Protein AF-A0A6V8QSX0-F1 (afdb_monomer)

Structure (mmCIF, N/CA/C/O backbone):
data_AF-A0A6V8QSX0-F1
#
_entry.id   AF-A0A6V8QSX0-F1
#
loop_
_atom_site.group_PDB
_atom_site.id
_atom_site.type_symbol
_atom_site.label_atom_id
_atom_site.label_alt_id
_atom_site.label_comp_id
_atom_site.label_asym_id
_atom_site.label_entity_id
_atom_site.label_seq_id
_atom_site.pdbx_PDB_ins_code
_atom_site.Cartn_x
_atom_site.Cartn_y
_atom_site.Cartn_z
_atom_site.occupancy
_atom_site.B_iso_or_equiv
_atom_site.auth_seq_id
_atom_site.auth_comp_id
_atom_site.auth_asym_id
_atom_site.auth_atom_id
_atom_site.pdbx_PDB_model_num
ATOM 1 N N . MET A 1 1 ? 13.540 -20.065 -21.067 1.00 64.94 1 MET A N 1
ATOM 2 C CA . MET A 1 1 ? 13.404 -18.959 -20.095 1.00 64.94 1 MET A CA 1
ATOM 3 C C . MET A 1 1 ? 14.746 -18.267 -19.979 1.00 64.94 1 MET A C 1
ATOM 5 O O . MET A 1 1 ? 15.753 -18.961 -19.927 1.00 64.94 1 MET A O 1
ATOM 9 N N . VAL A 1 2 ? 14.758 -16.937 -20.005 1.00 85.38 2 VAL A N 1
ATOM 10 C CA . VAL A 1 2 ? 15.967 -16.125 -19.820 1.00 85.38 2 VAL A CA 1
ATOM 11 C C . VAL A 1 2 ? 15.910 -15.539 -18.415 1.00 85.38 2 VAL A C 1
ATOM 13 O O . VAL A 1 2 ? 14.875 -15.005 -18.026 1.00 85.38 2 VAL A O 1
ATOM 16 N N . THR A 1 3 ? 16.999 -15.654 -17.659 1.00 92.56 3 THR A N 1
ATOM 17 C CA . THR A 1 3 ? 17.147 -14.993 -16.358 1.00 92.56 3 THR A CA 1
ATOM 18 C C . THR A 1 3 ? 17.871 -13.673 -16.566 1.00 92.56 3 THR A C 1
ATOM 20 O O . THR A 1 3 ? 18.913 -13.642 -17.218 1.00 92.56 3 THR A O 1
ATOM 23 N N . VAL A 1 4 ? 17.334 -12.595 -16.001 1.00 95.50 4 VAL A N 1
ATOM 24 C CA . VAL A 1 4 ? 17.924 -11.255 -16.068 1.00 95.50 4 VAL A CA 1
ATOM 25 C C . VAL A 1 4 ? 18.102 -10.730 -14.653 1.00 95.50 4 VAL A C 1
ATOM 27 O O . VAL A 1 4 ? 17.209 -10.865 -13.818 1.00 95.50 4 VAL A O 1
ATOM 30 N N . THR A 1 5 ? 19.257 -10.126 -14.395 1.00 96.94 5 THR A N 1
ATOM 31 C CA . THR A 1 5 ? 19.541 -9.424 -13.143 1.00 96.94 5 THR A CA 1
ATOM 32 C C . THR A 1 5 ? 19.504 -7.933 -13.417 1.00 96.94 5 THR A C 1
ATOM 34 O O . THR A 1 5 ? 20.251 -7.458 -14.267 1.00 96.94 5 THR A O 1
ATOM 37 N N . VAL A 1 6 ? 18.671 -7.212 -12.673 1.00 97.25 6 VAL A N 1
ATOM 38 C CA . VAL A 1 6 ? 18.539 -5.753 -12.749 1.00 97.25 6 VAL A CA 1
ATOM 39 C C . VAL A 1 6 ? 18.832 -5.124 -11.386 1.00 97.25 6 VAL A C 1
ATOM 41 O O . VAL A 1 6 ? 18.614 -5.756 -10.346 1.00 97.25 6 VAL A O 1
ATOM 44 N N . LYS A 1 7 ? 19.369 -3.906 -11.367 1.00 96.69 7 LYS A N 1
ATOM 45 C CA . LYS A 1 7 ? 19.870 -3.235 -10.158 1.00 96.69 7 LYS A CA 1
ATOM 46 C C . LYS A 1 7 ? 19.730 -1.715 -10.249 1.00 96.69 7 LYS A C 1
ATOM 48 O O . LYS A 1 7 ? 19.621 -1.140 -11.321 1.00 96.69 7 LYS A O 1
ATOM 53 N N . GLU A 1 8 ? 19.846 -1.061 -9.097 1.00 95.12 8 GLU A N 1
ATOM 54 C CA . GLU A 1 8 ? 19.757 0.402 -8.958 1.00 95.12 8 GLU A CA 1
ATOM 55 C C . GLU A 1 8 ? 20.801 1.176 -9.780 1.00 95.12 8 GLU A C 1
ATOM 57 O O . GLU A 1 8 ? 20.568 2.325 -10.131 1.00 95.12 8 GLU A O 1
ATOM 62 N N . THR A 1 9 ? 21.950 0.566 -10.092 1.00 96.56 9 THR A N 1
ATOM 63 C CA . THR A 1 9 ? 23.019 1.215 -10.869 1.00 96.56 9 THR A CA 1
ATOM 64 C C . THR A 1 9 ? 22.911 1.011 -12.377 1.00 96.56 9 THR A C 1
ATOM 66 O O . THR A 1 9 ? 23.789 1.480 -13.102 1.00 96.56 9 THR A O 1
ATOM 69 N N . ASP A 1 10 ? 21.883 0.309 -12.857 1.00 98.00 10 ASP A N 1
ATOM 70 C CA . ASP A 1 10 ? 21.606 0.241 -14.289 1.00 98.00 10 ASP A CA 1
ATOM 71 C C . ASP A 1 10 ? 21.112 1.607 -14.783 1.00 98.00 10 ASP A C 1
ATOM 73 O O . ASP A 1 10 ? 20.380 2.310 -14.085 1.00 98.00 10 ASP A O 1
ATOM 77 N N . ASP A 1 11 ? 21.507 1.997 -15.997 1.00 97.94 11 ASP A N 1
ATOM 78 C CA . ASP A 1 11 ? 21.038 3.247 -16.599 1.00 97.94 11 ASP A CA 1
ATOM 79 C C . ASP A 1 11 ? 19.505 3.231 -16.696 1.00 97.94 11 ASP A C 1
ATOM 81 O O . ASP A 1 11 ? 18.933 2.338 -17.323 1.00 97.94 11 ASP A O 1
ATOM 85 N N . ARG A 1 12 ? 18.835 4.232 -16.113 1.00 95.81 12 ARG A N 1
ATOM 86 C CA . ARG A 1 12 ? 17.369 4.361 -16.077 1.00 95.81 12 ARG A CA 1
ATOM 87 C C . ARG A 1 12 ? 16.720 4.302 -17.465 1.00 95.81 12 ARG A C 1
ATOM 89 O O . ARG A 1 12 ? 15.545 3.941 -17.560 1.00 95.81 12 ARG A O 1
ATOM 96 N N . ASN A 1 13 ? 17.461 4.636 -18.524 1.00 96.44 13 ASN A N 1
ATOM 97 C CA . ASN A 1 13 ? 16.984 4.590 -19.908 1.00 96.44 13 ASN A CA 1
ATOM 98 C C . ASN A 1 13 ? 17.250 3.256 -20.628 1.00 96.44 13 ASN A C 1
ATOM 100 O O . ASN A 1 13 ? 16.643 3.005 -21.675 1.00 96.44 13 ASN A O 1
ATOM 104 N N . SER A 1 14 ? 18.102 2.391 -20.073 1.00 98.19 14 SER A N 1
ATOM 105 C CA . SER A 1 14 ? 18.335 1.032 -20.577 1.00 98.19 14 SER A CA 1
ATOM 106 C C . SER A 1 14 ? 17.114 0.129 -20.368 1.00 98.19 14 SER A C 1
ATOM 108 O O . SER A 1 14 ? 16.214 0.439 -19.582 1.00 98.19 14 SER A O 1
ATOM 110 N N . LYS A 1 15 ? 17.064 -1.018 -21.060 1.00 97.31 15 LYS A N 1
ATOM 111 C CA . LYS A 1 15 ? 15.971 -1.987 -20.873 1.00 97.31 15 LYS A CA 1
ATOM 112 C C . LYS A 1 15 ? 15.942 -2.512 -19.437 1.00 97.31 15 LYS A C 1
ATOM 114 O O . LYS A 1 15 ? 14.866 -2.650 -18.856 1.00 97.31 15 LYS A O 1
ATOM 119 N N . GLU A 1 16 ? 17.117 -2.782 -18.883 1.00 97.94 16 GLU A N 1
ATOM 120 C CA . GLU A 1 16 ? 17.350 -3.309 -17.543 1.00 97.94 16 GLU A CA 1
ATOM 121 C C . GLU A 1 16 ? 16.964 -2.285 -16.472 1.00 97.94 16 GLU A C 1
ATOM 123 O O . GLU A 1 16 ? 16.209 -2.614 -15.559 1.00 97.94 16 GLU A O 1
ATOM 128 N N . GLY A 1 17 ? 17.381 -1.023 -16.623 1.00 98.06 17 GLY A N 1
ATOM 129 C CA . GLY A 1 17 ? 17.027 0.046 -15.685 1.00 98.06 17 GLY A CA 1
ATOM 130 C C . GLY A 1 17 ? 15.531 0.368 -15.677 1.00 98.06 17 GLY A C 1
ATOM 131 O O . GLY A 1 17 ? 14.951 0.576 -14.610 1.00 98.06 17 GLY A O 1
ATOM 132 N N . LYS A 1 18 ? 14.864 0.322 -16.838 1.00 98.19 18 LYS A N 1
ATOM 133 C CA . LYS A 1 18 ? 13.399 0.454 -16.917 1.00 98.19 18 LYS A CA 1
ATOM 134 C C . LYS A 1 18 ? 12.673 -0.714 -16.246 1.00 98.19 18 LYS A C 1
ATOM 136 O O . LYS A 1 18 ? 11.676 -0.498 -15.561 1.00 98.19 18 LYS A O 1
ATOM 141 N N . LEU A 1 19 ? 13.184 -1.941 -16.389 1.00 97.62 19 LEU A N 1
ATOM 142 C CA . LEU A 1 19 ? 12.643 -3.102 -15.678 1.00 97.62 19 LEU A CA 1
ATOM 143 C C . LEU A 1 19 ? 12.867 -2.995 -14.165 1.00 97.62 19 LEU A C 1
ATOM 145 O O . LEU A 1 19 ? 11.941 -3.265 -13.405 1.00 97.62 19 LEU A O 1
ATOM 149 N N . PHE A 1 20 ? 14.051 -2.563 -13.715 1.00 97.31 20 PHE A N 1
ATOM 150 C CA . PHE A 1 20 ? 14.316 -2.326 -12.293 1.00 97.31 20 PHE A CA 1
ATOM 151 C C . PHE A 1 20 ? 13.315 -1.329 -11.705 1.00 97.31 20 PHE A C 1
ATOM 153 O O . PHE A 1 20 ? 12.664 -1.635 -10.708 1.00 97.31 20 PHE A O 1
ATOM 160 N N . TRP A 1 21 ? 13.129 -0.183 -12.367 1.00 97.69 21 TRP A N 1
ATOM 161 C CA . TRP A 1 21 ? 12.149 0.830 -11.971 1.00 97.69 21 TRP A CA 1
ATOM 162 C C . TRP A 1 21 ? 10.721 0.264 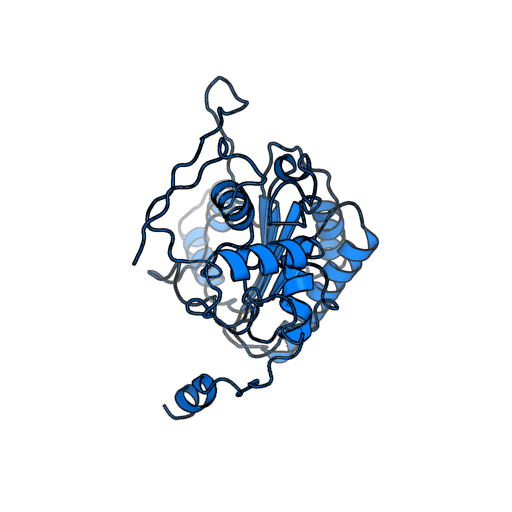-11.897 1.00 97.69 21 TRP A C 1
ATOM 164 O O . TRP A 1 21 ? 10.026 0.486 -10.902 1.00 97.69 21 TRP A O 1
ATOM 174 N N . ALA A 1 22 ? 10.305 -0.523 -12.898 1.00 97.50 22 ALA A N 1
ATOM 175 C CA . ALA A 1 22 ? 8.980 -1.144 -12.946 1.00 97.50 22 ALA A CA 1
ATOM 176 C C . ALA A 1 22 ? 8.744 -2.106 -11.768 1.00 97.50 22 ALA A C 1
ATOM 178 O O . ALA A 1 22 ? 7.681 -2.105 -11.143 1.00 97.50 22 ALA A O 1
ATOM 179 N N . LEU A 1 23 ? 9.762 -2.889 -11.400 1.00 95.38 23 LEU A N 1
ATOM 180 C CA . LEU A 1 23 ? 9.693 -3.818 -10.270 1.00 95.38 23 LEU A CA 1
ATOM 181 C C . LEU A 1 23 ? 9.577 -3.106 -8.909 1.00 95.38 23 LEU A C 1
ATOM 183 O O . LEU A 1 23 ? 9.105 -3.713 -7.948 1.00 95.38 23 LEU A O 1
ATOM 187 N N . GLN A 1 24 ? 9.918 -1.817 -8.811 1.00 93.50 24 GLN A N 1
ATOM 188 C CA . GLN A 1 24 ? 9.805 -1.011 -7.586 1.00 93.50 24 GLN A CA 1
ATOM 189 C C . GLN A 1 24 ? 8.401 -0.409 -7.371 1.00 93.50 24 GLN A C 1
ATOM 191 O O . GLN A 1 24 ? 8.249 0.729 -6.911 1.00 93.50 24 GLN A O 1
ATOM 196 N N . GLY A 1 25 ? 7.359 -1.179 -7.688 1.00 91.44 25 GLY A N 1
ATOM 197 C CA . GLY A 1 25 ? 5.971 -0.795 -7.413 1.00 91.44 25 GLY A CA 1
ATOM 198 C C . GLY A 1 25 ? 4.911 -1.405 -8.321 1.00 91.44 25 GLY A C 1
ATOM 199 O O . GLY A 1 25 ? 3.741 -1.373 -7.964 1.00 91.44 25 GLY A O 1
ATOM 200 N N . ALA A 1 26 ? 5.311 -2.000 -9.443 1.00 94.00 26 ALA A N 1
ATOM 201 C CA . ALA A 1 26 ? 4.428 -2.715 -10.361 1.00 94.00 26 ALA A CA 1
ATOM 202 C C . ALA A 1 26 ? 4.908 -4.156 -10.597 1.00 94.00 26 ALA A C 1
ATOM 204 O O . ALA A 1 26 ? 4.780 -4.700 -11.690 1.00 94.00 26 ALA A O 1
ATOM 205 N N . GLY A 1 27 ? 5.493 -4.778 -9.567 1.00 84.69 27 GLY A N 1
ATOM 206 C CA . GLY A 1 27 ? 5.823 -6.205 -9.561 1.00 84.69 27 GLY A CA 1
ATOM 207 C C . GLY A 1 27 ? 4.568 -7.090 -9.605 1.00 84.69 27 GLY A C 1
ATOM 208 O O . GLY A 1 27 ? 3.610 -6.795 -10.307 1.00 84.69 27 GLY A O 1
ATOM 209 N N . GLY A 1 28 ? 4.557 -8.203 -8.870 1.00 83.69 28 GLY A N 1
ATOM 210 C CA . GLY A 1 28 ? 3.328 -9.001 -8.726 1.00 83.69 28 GLY A CA 1
ATOM 211 C C . GLY A 1 28 ? 2.906 -9.743 -9.998 1.00 83.69 28 GLY A C 1
ATOM 212 O O . GLY A 1 28 ? 1.726 -9.835 -10.303 1.00 83.69 28 GLY A O 1
ATOM 213 N N . GLY A 1 29 ? 3.873 -10.257 -10.763 1.00 89.81 29 GLY A N 1
ATOM 214 C CA . GLY A 1 29 ? 3.582 -11.068 -11.946 1.00 89.81 29 GLY A CA 1
ATOM 215 C C . GLY A 1 29 ? 3.271 -10.269 -13.211 1.00 89.81 29 GLY A C 1
ATOM 216 O O . GLY A 1 29 ? 2.795 -10.855 -14.168 1.00 89.81 29 GLY A O 1
ATOM 217 N N . ASN A 1 30 ? 3.566 -8.966 -13.263 1.00 94.50 30 ASN A N 1
ATOM 218 C CA . ASN A 1 30 ? 3.396 -8.169 -14.487 1.00 94.50 30 ASN A CA 1
ATOM 219 C C . ASN A 1 30 ? 4.477 -8.403 -15.552 1.00 94.50 30 ASN A C 1
ATOM 221 O O . ASN A 1 30 ? 4.201 -8.251 -16.736 1.00 94.50 30 ASN A O 1
ATOM 225 N N . PHE A 1 31 ? 5.706 -8.756 -15.168 1.00 95.12 31 PHE A N 1
ATOM 226 C CA . PHE A 1 31 ? 6.849 -8.794 -16.102 1.00 95.12 31 PHE A CA 1
ATOM 227 C C . PHE A 1 31 ? 7.632 -10.109 -16.078 1.00 95.12 31 PHE A C 1
ATOM 229 O O . PHE A 1 31 ? 8.526 -10.315 -16.893 1.00 95.12 31 PHE A O 1
ATOM 236 N N . GLY A 1 32 ? 7.337 -10.988 -15.122 1.00 93.94 32 GLY A N 1
ATOM 237 C CA . GLY A 1 32 ? 8.125 -12.188 -14.885 1.00 93.94 32 GLY A CA 1
ATOM 238 C C . GLY A 1 32 ? 7.941 -12.761 -13.488 1.00 93.94 32 GLY A C 1
ATOM 239 O O . GLY A 1 32 ? 7.119 -12.289 -12.700 1.00 93.94 32 GLY A O 1
ATOM 240 N N . VAL A 1 33 ? 8.767 -13.760 -13.177 1.00 93.69 33 VAL A N 1
ATOM 241 C CA . VAL A 1 33 ? 8.889 -14.349 -11.840 1.00 93.69 33 VAL A CA 1
ATOM 242 C C . VAL A 1 33 ? 10.198 -13.877 -11.216 1.00 93.69 33 VAL A C 1
ATOM 244 O O . VAL A 1 33 ? 11.274 -14.112 -11.764 1.00 93.69 33 VAL A O 1
ATOM 247 N N . VAL A 1 34 ? 10.116 -13.224 -10.056 1.00 92.94 34 VAL A N 1
ATOM 248 C CA . VAL A 1 34 ? 11.302 -12.851 -9.276 1.00 92.94 34 VAL A CA 1
ATOM 249 C C . VAL A 1 34 ? 11.795 -14.087 -8.528 1.00 92.94 34 VAL A C 1
ATOM 251 O O . VAL A 1 34 ? 11.134 -14.567 -7.613 1.00 92.94 34 VAL A O 1
ATOM 254 N N . VAL A 1 35 ? 12.962 -14.601 -8.917 1.00 94.00 35 VAL A N 1
ATOM 255 C CA . VAL A 1 35 ? 13.572 -15.797 -8.302 1.00 94.00 35 VAL A CA 1
ATOM 256 C C . VAL A 1 35 ? 14.612 -15.463 -7.229 1.00 94.00 35 VAL A C 1
ATOM 258 O O . VAL A 1 35 ? 14.961 -16.316 -6.418 1.00 94.00 35 VAL A O 1
ATOM 261 N N . GLN A 1 36 ? 15.114 -14.225 -7.209 1.00 94.75 36 GLN A N 1
ATOM 262 C CA . GLN A 1 36 ? 16.095 -13.747 -6.237 1.00 94.75 36 GLN A CA 1
ATOM 263 C C . GLN A 1 36 ? 15.954 -12.234 -6.039 1.00 94.75 36 GLN A C 1
ATOM 265 O O . GLN A 1 36 ? 15.746 -11.495 -6.997 1.00 94.75 36 GLN A O 1
ATOM 270 N N . MET A 1 37 ? 16.116 -11.765 -4.799 1.00 93.75 37 MET A N 1
ATOM 271 C CA . MET A 1 37 ? 16.095 -10.344 -4.449 1.00 93.75 37 MET A CA 1
ATOM 272 C C . MET A 1 37 ? 17.233 -10.022 -3.477 1.00 93.75 37 MET A C 1
ATOM 274 O O . MET A 1 37 ? 17.507 -10.788 -2.553 1.00 93.75 37 MET A O 1
ATOM 278 N N . LYS A 1 38 ? 17.882 -8.869 -3.666 1.00 94.38 38 LYS A N 1
ATOM 279 C CA . LYS A 1 38 ? 18.860 -8.312 -2.725 1.00 94.38 38 LYS A CA 1
ATOM 280 C C . LYS A 1 38 ? 18.381 -6.939 -2.267 1.00 94.38 38 LYS A C 1
ATOM 282 O O . LYS A 1 38 ? 18.173 -6.055 -3.089 1.00 94.38 38 LYS A O 1
ATOM 287 N N . LEU A 1 39 ? 18.225 -6.770 -0.958 1.00 92.56 39 LEU A N 1
ATOM 288 C CA . LEU A 1 39 ? 17.741 -5.536 -0.341 1.00 92.56 39 LEU A CA 1
ATOM 289 C C . LEU A 1 39 ? 18.867 -4.832 0.420 1.00 92.56 39 LEU A C 1
ATOM 291 O O . LEU A 1 39 ? 19.692 -5.479 1.067 1.00 92.56 39 LEU A O 1
ATOM 295 N N . LYS A 1 40 ? 18.877 -3.497 0.371 1.00 90.00 40 LYS A N 1
ATOM 296 C CA . LYS A 1 40 ? 19.734 -2.665 1.220 1.00 90.00 40 LYS A CA 1
ATOM 297 C C . LYS A 1 40 ? 19.002 -2.371 2.529 1.00 90.00 40 LYS A C 1
ATOM 299 O O . LYS A 1 40 ? 17.972 -1.703 2.523 1.00 90.00 40 LYS A O 1
ATOM 304 N N . VAL A 1 41 ? 19.550 -2.846 3.644 1.00 89.12 41 VAL A N 1
ATOM 305 C CA . VAL A 1 41 ? 19.032 -2.551 4.988 1.00 89.12 41 VAL A CA 1
ATOM 306 C C . VAL A 1 41 ? 19.573 -1.198 5.457 1.00 89.12 41 VAL A C 1
ATOM 308 O O . VAL A 1 41 ? 20.727 -0.859 5.188 1.00 89.12 41 VAL A O 1
ATOM 311 N N . GLN A 1 42 ? 18.737 -0.415 6.138 1.00 84.69 42 GLN A N 1
ATOM 312 C CA . GLN A 1 42 ? 19.105 0.893 6.682 1.00 84.69 42 GLN A CA 1
ATOM 313 C C . GLN A 1 42 ? 19.577 0.768 8.132 1.00 84.69 42 GLN A C 1
ATOM 315 O O . GLN A 1 42 ? 19.103 -0.087 8.880 1.00 84.69 42 GLN A O 1
ATOM 320 N N . ARG A 1 43 ? 20.494 1.646 8.548 1.00 87.75 43 ARG A N 1
ATOM 321 C CA . ARG A 1 43 ? 20.888 1.753 9.958 1.00 87.75 43 ARG A CA 1
ATOM 322 C C . ARG A 1 43 ? 19.773 2.447 10.745 1.00 87.75 43 ARG A C 1
ATOM 324 O O . ARG A 1 43 ? 19.218 3.438 10.274 1.00 87.75 43 ARG A O 1
ATOM 331 N N . LEU A 1 44 ? 19.472 1.943 11.941 1.00 85.94 44 LEU A N 1
ATOM 332 C CA . LEU A 1 44 ? 18.532 2.593 12.854 1.00 85.94 44 LEU A CA 1
ATOM 333 C C . LEU A 1 44 ? 19.036 3.989 13.246 1.00 85.94 44 LEU A C 1
ATOM 335 O O . LEU A 1 44 ? 20.238 4.198 13.413 1.00 85.94 44 LEU A O 1
ATOM 339 N N . GLN A 1 45 ? 18.106 4.933 13.415 1.00 83.69 45 GLN A N 1
ATOM 340 C CA . GLN A 1 45 ? 18.422 6.276 13.918 1.00 83.69 45 GLN A CA 1
ATOM 341 C C . GLN A 1 45 ? 18.944 6.229 15.358 1.00 83.69 45 GLN A C 1
ATOM 343 O O . GLN A 1 45 ? 19.828 6.999 15.723 1.00 83.69 45 GLN A O 1
ATOM 348 N N . ASN A 1 46 ? 18.422 5.302 16.166 1.00 85.19 46 ASN A N 1
ATOM 349 C CA . ASN A 1 46 ? 18.951 5.036 17.493 1.00 85.19 46 ASN A CA 1
ATOM 350 C C . ASN A 1 46 ? 20.294 4.291 17.371 1.00 85.19 46 ASN A C 1
ATOM 352 O O . ASN A 1 46 ? 20.345 3.152 16.901 1.00 85.19 46 ASN A O 1
ATOM 356 N N . LEU A 1 47 ? 21.374 4.940 17.813 1.00 85.94 47 LEU A N 1
ATOM 357 C CA . LEU A 1 47 ? 22.738 4.408 17.739 1.00 85.94 47 LEU A CA 1
ATOM 358 C C . LEU A 1 47 ? 22.976 3.195 18.648 1.00 85.94 47 LEU A C 1
ATOM 360 O O . LEU A 1 47 ? 23.883 2.415 18.368 1.00 85.94 47 LEU A O 1
ATOM 364 N N . GLU A 1 48 ? 22.148 3.012 19.676 1.00 89.06 48 GLU A N 1
ATOM 365 C CA . GLU A 1 48 ? 22.153 1.847 20.568 1.00 89.06 48 GLU A CA 1
ATOM 366 C C . GLU A 1 48 ? 21.407 0.648 19.960 1.00 89.06 48 GLU A C 1
ATOM 368 O O . GLU A 1 48 ? 21.426 -0.444 20.517 1.00 89.06 48 GLU A O 1
ATOM 373 N N . GLY A 1 49 ? 20.754 0.829 18.805 1.00 83.50 49 GLY A N 1
ATOM 374 C CA . GLY A 1 49 ? 20.030 -0.236 18.111 1.00 83.50 49 GLY A CA 1
ATOM 375 C C . GLY A 1 49 ? 18.657 -0.565 18.707 1.00 83.50 49 GLY A C 1
ATOM 376 O O . GLY A 1 49 ? 18.077 -1.592 18.362 1.00 83.50 49 GLY A O 1
ATOM 377 N N . THR A 1 50 ? 18.122 0.293 19.577 1.00 85.94 50 THR A N 1
ATOM 378 C CA . THR A 1 50 ? 16.843 0.059 20.264 1.00 85.94 50 THR A CA 1
ATOM 379 C C . THR A 1 50 ? 15.649 0.560 19.448 1.00 85.94 50 THR A C 1
ATOM 381 O O . THR A 1 50 ? 15.658 1.678 18.929 1.00 85.94 50 THR A O 1
ATOM 384 N N . VAL A 1 51 ? 14.586 -0.249 19.394 1.00 84.94 51 VAL A N 1
ATOM 385 C CA . VAL A 1 51 ? 13.268 0.097 18.835 1.00 84.94 51 VAL A CA 1
ATOM 386 C C . VAL A 1 51 ? 12.208 -0.126 19.912 1.00 84.94 51 VAL A C 1
ATOM 388 O O . VAL A 1 51 ? 12.274 -1.106 20.653 1.00 84.94 51 VAL A O 1
ATOM 391 N N . VAL A 1 52 ? 11.226 0.772 19.998 1.00 81.56 52 VAL A N 1
ATOM 392 C CA . VAL A 1 52 ? 10.057 0.597 20.867 1.00 81.56 52 VAL A CA 1
ATOM 393 C C . VAL A 1 52 ? 8.898 0.085 20.024 1.00 81.56 52 VAL A C 1
ATOM 395 O O . VAL A 1 52 ? 8.526 0.709 19.035 1.00 81.56 52 VAL A O 1
ATOM 398 N N . ALA A 1 53 ? 8.322 -1.041 20.433 1.00 81.25 53 ALA A N 1
ATOM 399 C CA . ALA A 1 53 ? 7.120 -1.603 19.837 1.00 81.25 53 ALA A CA 1
ATOM 400 C C . ALA A 1 53 ? 6.103 -1.912 20.938 1.00 81.25 53 ALA A C 1
ATOM 402 O O . ALA A 1 53 ? 6.462 -2.347 22.035 1.00 81.25 53 ALA A O 1
ATOM 403 N N . GLY A 1 54 ? 4.826 -1.694 20.646 1.00 71.31 54 GLY A N 1
ATOM 404 C CA . GLY A 1 54 ? 3.740 -1.951 21.579 1.00 71.31 54 GLY A CA 1
ATOM 405 C C . GLY A 1 54 ? 2.447 -2.248 20.839 1.00 71.31 54 GLY A C 1
ATOM 406 O O . GLY A 1 54 ? 2.217 -1.746 19.745 1.00 71.31 54 GLY A O 1
ATOM 407 N N . ARG A 1 55 ? 1.596 -3.068 21.456 1.00 73.12 55 ARG A N 1
ATOM 408 C CA . ARG A 1 55 ? 0.222 -3.298 21.010 1.00 73.12 55 ARG A CA 1
ATOM 409 C C . ARG A 1 55 ? -0.718 -2.675 22.028 1.00 73.12 55 ARG A C 1
ATOM 411 O O . ARG A 1 55 ? -0.622 -2.980 23.218 1.00 73.12 55 ARG A O 1
ATOM 418 N N . TYR A 1 56 ? -1.623 -1.830 21.554 1.00 72.38 56 TYR A N 1
ATOM 419 C CA . TYR A 1 56 ? -2.663 -1.220 22.370 1.00 72.38 56 TYR A CA 1
ATOM 420 C C . TYR A 1 56 ? -4.036 -1.588 21.820 1.00 72.38 56 TYR A C 1
ATOM 422 O O . TYR A 1 56 ? -4.212 -1.711 20.610 1.00 72.38 56 TYR A O 1
ATOM 430 N N . GLN A 1 57 ? -5.000 -1.778 22.717 1.00 71.75 57 GLN A N 1
ATOM 431 C CA . GLN A 1 57 ? -6.386 -2.001 22.346 1.00 71.75 57 GLN A CA 1
ATOM 432 C C . GLN A 1 57 ? -7.279 -1.070 23.143 1.00 71.75 57 GLN A C 1
ATOM 434 O O . GLN A 1 57 ? -7.220 -1.028 24.375 1.00 71.75 57 GLN A O 1
ATOM 439 N N . TRP A 1 58 ? -8.112 -0.349 22.408 1.00 75.94 58 TRP A N 1
ATOM 440 C CA . TRP A 1 58 ? -9.114 0.543 22.950 1.00 75.94 58 TRP A CA 1
ATOM 441 C C . TRP A 1 58 ? -10.489 -0.125 22.879 1.00 75.94 58 TRP A C 1
ATOM 443 O O . TRP A 1 58 ? -10.838 -0.733 21.867 1.00 75.94 58 TRP A O 1
ATOM 453 N N . PHE A 1 59 ? -11.246 -0.046 23.972 1.00 77.38 59 PHE A N 1
ATOM 454 C CA . PHE A 1 59 ? -12.619 -0.536 24.069 1.00 77.38 59 PHE A CA 1
ATOM 455 C C . PHE A 1 59 ? -13.498 0.630 24.535 1.00 77.38 59 PHE A C 1
ATOM 457 O O . PHE A 1 59 ? -13.574 0.851 25.745 1.00 77.38 59 PHE A O 1
ATOM 464 N N . PRO A 1 60 ? -14.091 1.407 23.616 1.00 74.75 60 PRO A N 1
ATOM 465 C CA . PRO A 1 60 ? -14.961 2.520 23.985 1.00 74.75 60 PRO A CA 1
ATOM 466 C C . PRO A 1 60 ? -16.205 2.006 24.723 1.00 74.75 60 PRO A C 1
ATOM 468 O O . PRO A 1 60 ? -16.785 0.991 24.328 1.00 74.75 60 PRO A O 1
ATOM 471 N N . GLU A 1 61 ? -16.591 2.684 25.808 1.00 68.56 61 GLU A N 1
ATOM 472 C CA . GLU A 1 61 ? -17.672 2.239 26.704 1.00 68.56 61 GLU A CA 1
ATOM 473 C C . GLU A 1 61 ? -19.035 2.229 26.001 1.00 68.56 61 GLU A C 1
ATOM 475 O O . GLU A 1 61 ? -19.801 1.277 26.145 1.00 68.56 61 GLU A O 1
ATOM 480 N N . GLU A 1 62 ? -19.298 3.238 25.170 1.00 71.38 62 GLU A N 1
ATOM 481 C CA . GLU A 1 62 ? -20.547 3.391 24.412 1.00 71.38 62 GLU A CA 1
ATOM 482 C C . GLU A 1 62 ? -20.518 2.696 23.036 1.00 71.38 62 GLU A C 1
ATOM 484 O O . GLU A 1 62 ? -21.447 2.818 22.238 1.00 71.38 62 GLU A O 1
ATOM 489 N N . GLY A 1 63 ? -19.458 1.941 22.726 1.00 71.50 63 GLY A N 1
ATOM 490 C CA . GLY A 1 63 ? -19.262 1.378 21.392 1.00 71.50 63 GLY A CA 1
ATOM 491 C C . GLY A 1 63 ? -18.916 2.456 20.360 1.00 71.50 63 GLY A C 1
ATOM 492 O O . GLY A 1 63 ? -18.087 3.315 20.629 1.00 71.50 63 GLY A O 1
ATOM 493 N N . PHE A 1 64 ? -19.492 2.383 19.155 1.00 72.88 64 PHE A N 1
ATOM 494 C CA . PHE A 1 64 ? -19.242 3.361 18.087 1.00 72.88 64 PHE A CA 1
ATOM 495 C C . PHE A 1 64 ? -20.057 4.642 18.312 1.00 72.88 64 PHE A C 1
ATOM 497 O O . PHE A 1 64 ? -21.204 4.731 17.873 1.00 72.88 64 PHE A O 1
ATOM 504 N N . SER A 1 65 ? -19.452 5.613 18.998 1.00 80.12 65 SER A N 1
ATOM 505 C CA . SER A 1 65 ? -20.020 6.931 19.306 1.00 80.12 65 SER A CA 1
ATOM 506 C C . SER A 1 65 ? -19.296 8.063 18.560 1.00 80.12 65 SER A C 1
ATOM 508 O O . SER A 1 65 ? -18.279 7.848 17.892 1.00 80.12 65 SER A O 1
ATOM 510 N N . ASP A 1 66 ? -19.792 9.294 18.705 1.00 83.62 66 ASP A N 1
ATOM 511 C CA . ASP A 1 66 ? -19.135 10.493 18.167 1.00 83.62 66 ASP A CA 1
ATOM 512 C C . ASP A 1 66 ? -17.733 10.711 18.763 1.00 83.62 66 ASP A C 1
ATOM 514 O O . ASP A 1 66 ? -16.840 11.217 18.080 1.00 83.62 66 ASP A O 1
ATOM 518 N N . GLU A 1 67 ? -17.501 10.270 20.005 1.00 85.31 67 GLU A N 1
ATOM 519 C CA . GLU A 1 67 ? -16.176 10.282 20.640 1.00 85.31 67 GLU A CA 1
ATOM 520 C C . GLU A 1 67 ? -15.194 9.382 19.885 1.00 85.31 67 GLU A C 1
ATOM 522 O O . GLU A 1 67 ? -14.053 9.780 19.636 1.00 85.31 67 GLU A O 1
ATOM 527 N N . VAL A 1 68 ? -15.643 8.192 19.469 1.00 84.94 68 VAL A N 1
ATOM 528 C CA . VAL A 1 68 ? -14.829 7.282 18.658 1.00 84.94 68 VAL A CA 1
ATOM 529 C C . VAL A 1 68 ? -14.489 7.940 17.335 1.00 84.94 68 VAL A C 1
ATOM 531 O O . VAL A 1 68 ? -13.314 8.040 16.999 1.00 84.94 68 VAL A O 1
ATOM 534 N N . ASN A 1 69 ? -15.479 8.469 16.620 1.00 85.19 69 ASN A N 1
ATOM 535 C CA . ASN A 1 69 ? -15.239 9.128 15.337 1.00 85.19 69 ASN A CA 1
ATOM 536 C C . ASN A 1 69 ? -14.265 10.308 15.464 1.00 85.19 69 ASN A C 1
ATOM 538 O O . ASN A 1 69 ? -13.338 10.427 14.664 1.00 85.19 69 ASN A O 1
ATOM 542 N N . THR A 1 70 ? -14.429 11.143 16.492 1.00 90.00 70 THR A N 1
ATOM 543 C CA . THR A 1 70 ? -13.549 12.292 16.754 1.00 90.00 70 THR A CA 1
ATOM 544 C C . THR A 1 70 ? -12.125 11.834 17.052 1.00 90.00 70 THR A C 1
ATOM 546 O O . THR A 1 70 ? -11.190 12.266 16.383 1.00 90.00 70 THR A O 1
ATOM 549 N N . THR A 1 71 ? -11.965 10.885 17.979 1.00 90.75 71 THR A N 1
ATOM 550 C CA . THR A 1 71 ? -10.654 10.323 18.337 1.00 90.75 71 THR A CA 1
ATOM 551 C C . THR A 1 71 ? -9.949 9.744 17.117 1.00 90.75 71 THR A C 1
ATOM 553 O O . THR A 1 71 ? -8.747 9.929 16.933 1.00 90.75 71 THR A O 1
ATOM 556 N N . MET A 1 72 ? -10.692 9.053 16.256 1.00 88.19 72 MET A N 1
ATOM 557 C CA . MET A 1 72 ? -10.124 8.433 15.071 1.00 88.19 72 MET A CA 1
ATOM 558 C C . MET A 1 72 ? -9.752 9.445 13.983 1.00 88.19 72 MET A C 1
ATOM 560 O O . MET A 1 72 ? -8.718 9.282 13.335 1.00 88.19 72 MET A O 1
ATOM 564 N N . ASN A 1 73 ? -10.548 10.500 13.803 1.00 91.12 73 ASN A N 1
ATOM 565 C CA . ASN A 1 73 ? -10.209 11.609 12.912 1.00 91.12 73 ASN A CA 1
ATOM 566 C C . ASN A 1 73 ? -8.926 12.299 13.369 1.00 91.12 73 ASN A C 1
ATOM 568 O O . ASN A 1 73 ? -8.019 12.504 12.562 1.00 91.12 73 ASN A O 1
ATOM 572 N N . ASP A 1 74 ? -8.809 12.588 14.662 1.00 92.25 74 ASP A N 1
ATOM 573 C CA . ASP A 1 74 ? -7.596 13.174 15.229 1.00 92.25 74 ASP A CA 1
ATOM 574 C C . ASP A 1 74 ? -6.395 12.241 15.031 1.00 92.25 74 ASP A C 1
ATOM 576 O O . ASP A 1 74 ? -5.329 12.669 14.585 1.00 92.25 74 ASP A O 1
ATOM 580 N N . PHE A 1 75 ? -6.570 10.940 15.276 1.00 92.06 75 PHE A N 1
ATOM 581 C CA . PHE A 1 75 ? -5.512 9.944 15.130 1.00 92.06 75 PHE A CA 1
ATOM 582 C C . PHE A 1 75 ? -4.987 9.820 13.691 1.00 92.06 75 PHE A C 1
ATOM 584 O O . PHE A 1 75 ? -3.771 9.805 13.477 1.00 92.06 75 PHE A O 1
ATOM 591 N N . TYR A 1 76 ? -5.882 9.748 12.700 1.00 90.44 76 TYR A N 1
ATOM 592 C CA . TYR A 1 76 ? -5.516 9.581 11.288 1.00 90.44 76 TYR A CA 1
ATOM 593 C C . TYR A 1 76 ? -5.123 10.877 10.581 1.00 90.44 76 TYR A C 1
ATOM 595 O O . TYR A 1 76 ? -4.479 10.821 9.537 1.00 90.44 76 TYR A O 1
ATOM 603 N N . THR A 1 77 ? -5.440 12.035 11.158 1.00 91.25 77 THR A N 1
ATOM 604 C CA . THR A 1 77 ? -4.953 13.341 10.678 1.00 91.25 77 THR A CA 1
ATOM 605 C C . THR A 1 77 ? -3.711 13.825 11.433 1.00 91.25 77 THR A C 1
ATOM 607 O O . THR A 1 77 ? -3.135 14.862 11.097 1.00 91.25 77 THR A O 1
ATOM 610 N N . THR A 1 78 ? -3.253 13.076 12.443 1.00 93.00 78 THR A N 1
ATOM 611 C CA . THR A 1 78 ? -2.015 13.383 13.163 1.00 93.00 78 THR A CA 1
ATOM 612 C C . THR A 1 78 ? -0.808 13.233 12.237 1.00 93.00 78 THR A C 1
ATOM 614 O O . THR A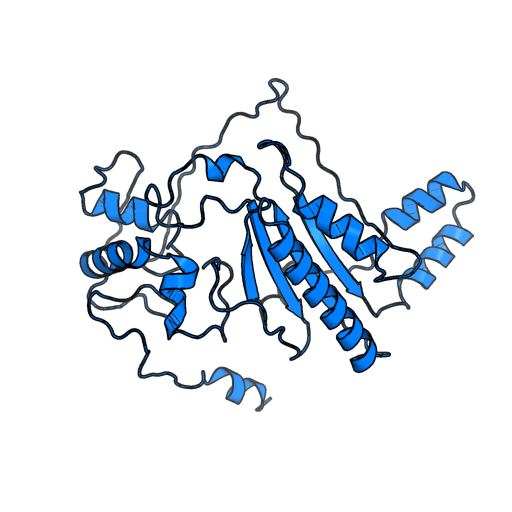 1 78 ? -0.650 12.241 11.520 1.00 93.00 78 THR A O 1
ATOM 617 N N . ASN A 1 79 ? 0.088 14.220 12.285 1.00 90.31 79 ASN A N 1
ATOM 618 C CA . ASN A 1 79 ? 1.363 14.177 11.581 1.00 90.31 79 ASN A CA 1
ATOM 619 C C . ASN A 1 79 ? 2.408 13.410 12.407 1.00 90.31 79 ASN A C 1
ATOM 621 O O . ASN A 1 79 ? 3.199 14.001 13.148 1.00 90.31 79 ASN A O 1
ATOM 625 N N . TRP A 1 80 ? 2.364 12.081 12.327 1.00 91.00 80 TRP A N 1
ATOM 626 C CA . TRP A 1 80 ? 3.307 11.210 13.022 1.00 91.00 80 TRP A CA 1
ATOM 627 C C . TRP A 1 80 ? 4.737 11.387 12.479 1.00 91.00 80 TRP A C 1
ATOM 629 O O . TRP A 1 80 ? 4.923 11.536 11.272 1.00 91.00 80 TRP A O 1
ATOM 639 N N . PRO A 1 81 ? 5.781 11.326 13.329 1.00 88.62 81 PRO A N 1
ATOM 640 C CA . PRO A 1 81 ? 7.163 11.420 12.863 1.00 88.62 81 PRO A CA 1
ATOM 641 C C . PRO A 1 81 ? 7.527 10.320 11.854 1.00 88.62 81 PRO A C 1
ATOM 643 O O . PRO A 1 81 ? 7.084 9.180 11.985 1.00 88.62 81 PRO A O 1
ATOM 646 N N . ASN A 1 82 ? 8.445 10.606 10.921 1.00 86.94 82 ASN A N 1
ATOM 647 C CA . ASN A 1 82 ? 8.902 9.645 9.897 1.00 86.94 82 ASN A CA 1
ATOM 648 C C . ASN A 1 82 ? 9.487 8.335 10.459 1.00 86.94 82 ASN A C 1
ATOM 650 O O . ASN A 1 82 ? 9.602 7.355 9.727 1.00 86.94 82 ASN A O 1
ATOM 654 N N . SER A 1 83 ? 9.873 8.321 11.734 1.00 84.81 83 SER A N 1
ATOM 655 C CA . SER A 1 83 ? 10.382 7.157 12.464 1.00 84.81 83 SER A CA 1
ATOM 656 C C . SER A 1 83 ? 9.285 6.275 13.077 1.00 84.81 83 SER A C 1
ATOM 658 O O . SER A 1 83 ? 9.605 5.292 13.741 1.00 84.81 83 SER A O 1
ATOM 660 N N . THR A 1 84 ? 8.007 6.614 12.879 1.00 87.12 84 THR A N 1
ATOM 661 C CA . THR A 1 84 ? 6.857 5.932 13.483 1.00 87.12 84 THR A CA 1
ATOM 662 C C . THR A 1 84 ? 6.018 5.222 12.421 1.00 87.12 84 THR A C 1
ATOM 664 O O . THR A 1 84 ? 5.618 5.810 11.417 1.00 87.12 84 THR A O 1
ATOM 667 N N . THR A 1 85 ? 5.722 3.948 12.669 1.00 87.69 85 THR A N 1
ATOM 668 C CA . THR A 1 85 ? 4.767 3.138 11.898 1.00 87.69 85 THR A CA 1
ATOM 669 C C . THR A 1 85 ? 3.710 2.620 12.859 1.00 87.69 85 THR A C 1
ATOM 671 O O . THR A 1 85 ? 4.000 2.392 14.036 1.00 87.69 85 THR A O 1
ATOM 674 N N . ILE A 1 86 ? 2.472 2.527 12.389 1.00 88.62 86 ILE A N 1
ATOM 675 C CA . ILE A 1 86 ? 1.319 2.218 13.231 1.00 88.62 86 ILE A CA 1
ATOM 676 C C . ILE A 1 86 ? 0.345 1.389 12.416 1.00 88.62 86 ILE A C 1
ATOM 678 O O . ILE A 1 86 ? -0.238 1.893 11.461 1.00 88.62 86 ILE A O 1
ATOM 682 N N . ASP A 1 87 ? 0.086 0.173 12.872 1.00 86.69 87 ASP A N 1
ATOM 683 C CA . ASP A 1 87 ? -1.023 -0.625 12.371 1.00 86.69 87 ASP A CA 1
ATOM 684 C C . ASP A 1 87 ? -2.173 -0.507 13.367 1.00 86.69 87 ASP A C 1
ATOM 686 O O . ASP A 1 87 ? -2.026 -0.794 14.559 1.00 86.69 87 ASP A O 1
ATOM 690 N N . SER A 1 88 ? -3.328 -0.059 12.886 1.00 86.19 88 SER A N 1
ATOM 691 C CA . SER A 1 88 ? -4.541 0.052 13.692 1.00 86.19 88 SER A CA 1
ATOM 692 C C . SER A 1 88 ? -5.675 -0.694 13.009 1.00 86.19 88 SER A C 1
ATOM 694 O O . SER A 1 88 ? -5.891 -0.542 11.813 1.00 86.19 88 SER A O 1
ATOM 696 N N . THR A 1 89 ? -6.410 -1.506 13.765 1.00 84.56 89 THR A N 1
ATOM 697 C CA . THR A 1 89 ? -7.559 -2.248 13.240 1.00 84.56 89 THR A CA 1
ATOM 698 C C . THR A 1 89 ? -8.790 -1.919 14.058 1.00 84.56 89 THR A C 1
ATOM 700 O O . THR A 1 89 ? -8.817 -2.119 15.273 1.00 84.56 89 THR A O 1
ATOM 703 N N . TRP A 1 90 ? -9.828 -1.453 13.379 1.00 83.25 90 TRP A N 1
ATOM 704 C CA . TRP A 1 90 ? -11.150 -1.286 13.948 1.00 83.25 90 TRP A CA 1
ATOM 705 C C . TRP A 1 90 ? -11.829 -2.639 13.906 1.00 83.25 90 TRP A C 1
ATOM 707 O O . TRP A 1 90 ? -11.920 -3.263 12.848 1.00 83.25 90 TRP A O 1
ATOM 717 N N . VAL A 1 91 ? -12.285 -3.099 15.064 1.00 77.88 91 VAL A N 1
ATOM 718 C CA . VAL A 1 91 ? -12.887 -4.419 15.206 1.00 77.88 91 VAL A CA 1
ATOM 719 C C . VAL A 1 91 ? -14.313 -4.256 15.700 1.00 77.88 91 VAL A C 1
ATOM 721 O O . VAL A 1 91 ? -14.544 -3.919 16.861 1.00 77.88 91 VAL A O 1
ATOM 724 N N . CYS A 1 92 ? -15.276 -4.562 14.839 1.00 74.88 92 CYS A N 1
ATOM 725 C CA . CYS A 1 92 ? -16.643 -4.811 15.261 1.00 74.88 92 CYS A CA 1
ATOM 726 C C . CYS A 1 92 ? -16.838 -6.326 15.412 1.00 74.88 92 CYS A C 1
ATOM 728 O O . CYS A 1 92 ? -17.044 -7.040 14.431 1.00 74.88 92 CYS A O 1
ATOM 730 N N . ASP A 1 93 ? -16.712 -6.806 16.652 1.00 71.12 93 ASP A N 1
ATOM 731 C CA . ASP A 1 93 ? -16.833 -8.218 17.029 1.00 71.12 93 ASP A CA 1
ATOM 732 C C . ASP A 1 93 ? -18.175 -8.474 17.731 1.00 71.12 93 ASP A C 1
ATOM 734 O O . ASP A 1 93 ? -18.463 -7.870 18.770 1.00 71.12 93 ASP A O 1
ATOM 738 N N . LEU A 1 94 ? -18.989 -9.375 17.176 1.00 68.12 94 LEU A N 1
ATOM 739 C CA . LEU A 1 94 ? -20.261 -9.802 17.773 1.00 68.12 94 LEU A CA 1
ATOM 740 C C . LEU A 1 94 ? -20.114 -11.038 18.687 1.00 68.12 94 LEU A C 1
ATOM 742 O O . LEU A 1 94 ? -21.059 -11.436 19.369 1.00 68.12 94 LEU A O 1
ATOM 746 N N . ARG A 1 95 ? -18.910 -11.619 18.805 1.00 62.19 95 ARG A N 1
ATOM 747 C CA . ARG A 1 95 ? -18.602 -12.825 19.599 1.00 62.19 95 ARG A CA 1
ATOM 748 C C . ARG A 1 95 ? -18.438 -12.497 21.091 1.00 62.19 95 ARG A C 1
ATOM 750 O O . ARG A 1 95 ? -17.378 -12.695 21.685 1.00 62.19 95 ARG A O 1
ATOM 757 N N . GLN A 1 96 ? -19.497 -12.028 21.745 1.00 55.84 96 GLN A N 1
ATOM 758 C CA . GLN A 1 96 ? -19.453 -11.607 23.158 1.00 55.84 96 GLN A CA 1
ATOM 759 C C . GLN A 1 96 ? -19.130 -12.750 24.155 1.00 55.84 96 GLN A C 1
ATOM 761 O O . GLN A 1 96 ? -18.594 -12.517 25.240 1.00 55.84 96 GLN A O 1
ATOM 766 N N . ASN A 1 97 ? -19.382 -14.014 23.797 1.00 53.25 97 ASN A N 1
ATOM 767 C CA . ASN A 1 97 ? -19.403 -15.124 24.762 1.00 53.25 97 ASN A CA 1
ATOM 768 C C . ASN A 1 97 ? -18.033 -15.645 25.253 1.00 53.25 97 ASN A C 1
ATOM 770 O O . ASN A 1 97 ? -17.974 -16.322 26.284 1.00 53.25 97 ASN A O 1
ATOM 774 N N . LYS A 1 98 ? -16.918 -15.373 24.558 1.00 57.25 98 LYS A N 1
ATOM 775 C CA . LYS A 1 98 ? -15.600 -15.950 24.925 1.00 57.25 98 LYS A CA 1
ATOM 776 C C . LYS A 1 98 ? -14.857 -15.140 25.986 1.00 57.25 98 LYS A C 1
ATOM 778 O O . LYS A 1 98 ? -14.209 -15.722 26.854 1.00 57.25 98 LYS A O 1
ATOM 783 N N . ARG A 1 99 ? -15.002 -13.814 25.961 1.00 62.91 99 ARG A N 1
ATOM 784 C CA . ARG A 1 99 ? -14.349 -12.900 26.907 1.00 62.91 99 ARG A CA 1
ATOM 785 C C . ARG A 1 99 ? -14.910 -13.046 28.324 1.00 62.91 99 ARG A C 1
ATOM 787 O O . ARG A 1 99 ? -14.136 -13.215 29.260 1.00 62.91 99 ARG A O 1
ATOM 794 N N . LEU A 1 100 ? -16.235 -13.141 28.459 1.00 63.19 100 LEU A N 1
ATOM 795 C CA . LEU A 1 100 ? -16.912 -13.338 29.749 1.00 63.19 100 LEU A CA 1
ATOM 796 C C . LEU A 1 100 ? -16.437 -14.599 30.492 1.00 63.19 100 LEU A C 1
ATOM 798 O O . LEU A 1 100 ? -16.352 -14.608 31.720 1.00 63.19 100 LEU A O 1
ATOM 802 N N . LYS A 1 101 ? -16.103 -15.676 29.768 1.00 67.50 101 LYS A N 1
ATOM 803 C CA . LYS A 1 101 ? -15.550 -16.897 30.378 1.00 67.50 101 LYS A CA 1
ATOM 804 C C . LYS A 1 101 ? -14.139 -16.672 30.926 1.00 67.50 101 LYS A C 1
ATOM 806 O O . LYS A 1 101 ? -13.852 -17.126 32.030 1.00 67.50 101 LYS A O 1
ATOM 811 N N . TYR A 1 102 ? -13.282 -15.958 30.197 1.00 71.00 102 TYR A N 1
ATOM 812 C CA . TYR A 1 102 ? -11.921 -15.641 30.639 1.00 71.00 102 TYR A CA 1
ATOM 813 C C . TYR A 1 102 ? -11.908 -14.660 31.820 1.00 71.00 102 TYR A C 1
ATOM 815 O O . TYR A 1 102 ? -11.204 -14.886 32.802 1.00 71.00 102 TYR A O 1
ATOM 823 N N . GLU A 1 103 ? -12.747 -13.623 31.780 1.00 76.94 103 GLU A N 1
ATOM 824 C CA . GLU A 1 103 ? -12.889 -12.655 32.875 1.00 76.94 103 GLU A CA 1
ATOM 825 C C . GLU A 1 103 ? -13.303 -13.342 34.182 1.00 76.94 103 GLU A C 1
ATOM 827 O O . GLU A 1 103 ? -12.720 -13.074 35.232 1.00 76.94 103 GLU A O 1
ATOM 832 N N . ARG A 1 104 ? -14.232 -14.309 34.125 1.00 81.25 104 ARG A N 1
ATOM 833 C CA . ARG A 1 104 ? -14.593 -15.129 35.296 1.00 81.25 104 ARG A CA 1
ATOM 834 C C . ARG A 1 104 ? -13.404 -15.907 35.861 1.00 81.25 104 ARG A C 1
ATOM 836 O O . ARG A 1 104 ? -13.279 -16.000 37.079 1.00 81.25 104 ARG A O 1
ATOM 843 N N . VAL A 1 105 ? -12.535 -16.457 35.011 1.00 81.69 105 VAL A N 1
ATOM 844 C CA . VAL A 1 105 ? -11.339 -17.199 35.452 1.00 81.69 105 VAL A CA 1
ATOM 845 C C . VAL A 1 105 ? -10.341 -16.261 36.132 1.00 81.69 105 VAL A C 1
ATOM 847 O O . VAL A 1 105 ? -9.884 -16.559 37.236 1.00 81.69 105 VAL A O 1
ATOM 850 N N . ILE A 1 106 ? -10.047 -15.105 35.532 1.00 86.06 106 ILE A N 1
ATOM 851 C CA . ILE A 1 106 ? -9.129 -14.120 36.123 1.00 86.06 106 ILE A CA 1
ATOM 852 C C . ILE A 1 106 ? -9.667 -13.598 37.455 1.00 86.06 106 ILE A C 1
ATOM 854 O O . ILE A 1 106 ? -8.933 -13.588 38.443 1.00 86.06 106 ILE A O 1
ATOM 858 N N . ASN A 1 107 ? -10.953 -13.248 37.516 1.00 86.44 107 ASN A N 1
ATOM 859 C CA . ASN A 1 107 ? -11.582 -12.759 38.742 1.00 86.44 107 ASN A CA 1
ATOM 860 C C . ASN A 1 107 ? -11.619 -13.809 39.857 1.00 86.44 107 ASN A C 1
ATOM 862 O O . ASN A 1 107 ? -11.542 -13.447 41.028 1.00 86.44 107 ASN A O 1
ATOM 866 N N . LYS A 1 108 ? -11.703 -15.100 39.510 1.00 90.94 108 LYS A N 1
ATOM 867 C CA . LYS A 1 108 ? -11.677 -16.201 40.480 1.00 90.94 108 LYS A CA 1
ATOM 868 C C . LYS A 1 108 ? -10.286 -16.437 41.078 1.00 90.94 108 LYS A C 1
ATOM 870 O O . LYS A 1 108 ? -10.192 -16.796 42.248 1.00 90.94 108 LYS A O 1
ATOM 875 N N . HIS A 1 109 ? -9.223 -16.296 40.286 1.00 90.44 109 HIS A N 1
ATOM 876 C CA . HIS A 1 109 ? -7.892 -16.793 40.660 1.00 90.44 109 HIS A CA 1
ATOM 877 C C . HIS A 1 109 ? -6.865 -15.710 40.992 1.00 90.44 109 HIS A C 1
ATOM 879 O O . HIS A 1 109 ? -5.913 -15.980 41.719 1.00 90.44 109 HIS A O 1
ATOM 885 N N . ILE A 1 110 ? -7.039 -14.490 40.494 1.00 89.19 110 ILE A N 1
ATOM 886 C CA . ILE A 1 110 ? -6.136 -13.375 40.779 1.00 89.19 110 ILE A CA 1
ATOM 887 C C . ILE A 1 110 ? -6.828 -12.484 41.800 1.00 89.19 110 ILE A C 1
ATOM 889 O O . ILE A 1 110 ? -7.982 -12.152 41.606 1.00 89.19 110 ILE A O 1
ATOM 893 N N . GLN A 1 111 ? -6.159 -12.094 42.884 1.00 88.56 111 GLN A N 1
ATOM 894 C CA . GLN A 1 111 ? -6.735 -11.184 43.893 1.00 88.56 111 GLN A CA 1
ATOM 895 C C . GLN A 1 111 ? -6.279 -9.733 43.695 1.00 88.56 111 GLN A C 1
ATOM 897 O O . GLN A 1 111 ? -6.976 -8.794 44.059 1.00 88.56 111 GLN A O 1
ATOM 902 N N . HIS A 1 112 ? -5.114 -9.534 43.076 1.00 90.94 112 HIS A N 1
ATOM 903 C CA . HIS A 1 112 ? -4.521 -8.213 42.907 1.00 90.94 112 HIS A CA 1
ATOM 904 C C . HIS A 1 112 ? -5.183 -7.436 41.756 1.00 90.94 112 HIS A C 1
ATOM 906 O O . HIS A 1 112 ? -4.955 -7.734 40.582 1.00 90.94 112 HIS A O 1
ATOM 912 N N . GLU A 1 113 ? -5.929 -6.380 42.080 1.00 86.00 113 GLU A N 1
ATOM 913 C CA . GLU A 1 113 ? -6.756 -5.635 41.115 1.00 86.00 113 GLU A CA 1
ATOM 914 C C . GLU A 1 113 ? -5.978 -5.066 39.922 1.00 86.00 113 GLU A C 1
ATOM 916 O O . GLU A 1 113 ? -6.352 -5.280 38.771 1.00 86.00 113 GLU A O 1
ATOM 921 N N . LYS A 1 114 ? -4.815 -4.434 40.143 1.00 84.00 114 LYS A N 1
ATOM 922 C CA . LYS A 1 114 ? -4.018 -3.921 39.008 1.00 84.00 114 LYS A CA 1
ATOM 923 C C . LYS A 1 114 ? -3.549 -5.033 38.060 1.00 84.00 114 LYS A C 1
ATOM 925 O O . LYS A 1 114 ? -3.428 -4.796 36.861 1.00 84.00 114 LYS A O 1
ATOM 930 N N . LEU A 1 115 ? -3.300 -6.236 38.584 1.00 80.81 115 LEU A N 1
ATOM 931 C CA . LEU A 1 115 ? -2.845 -7.377 37.791 1.00 80.81 115 LEU A CA 1
ATOM 932 C C . LEU A 1 115 ? -4.015 -7.989 37.016 1.00 80.81 115 LEU A C 1
ATOM 934 O O . LEU A 1 115 ? -3.853 -8.287 35.837 1.00 80.81 115 LEU A O 1
ATOM 938 N N . LYS A 1 116 ? -5.202 -8.089 37.632 1.00 83.06 116 LYS A N 1
ATOM 939 C CA . LYS A 1 116 ? -6.446 -8.459 36.938 1.00 83.06 116 LYS A CA 1
ATOM 940 C C . LYS A 1 116 ? -6.672 -7.573 35.716 1.00 83.06 116 LYS A C 1
ATOM 942 O O . LYS A 1 116 ? -6.824 -8.086 34.610 1.00 83.06 116 LYS A O 1
ATOM 947 N N . THR A 1 117 ? -6.610 -6.254 35.899 1.00 75.38 117 THR A N 1
ATOM 948 C CA . THR A 1 117 ? -6.800 -5.282 34.815 1.00 75.38 117 THR A CA 1
ATOM 949 C C . THR A 1 117 ? -5.772 -5.463 33.701 1.00 75.38 117 THR A C 1
ATOM 951 O O . THR A 1 117 ? -6.130 -5.440 32.525 1.00 75.38 117 THR A O 1
ATOM 954 N N . GLN A 1 118 ? -4.498 -5.688 34.034 1.00 74.62 118 GLN A N 1
ATOM 955 C CA . GLN A 1 118 ? -3.461 -5.922 33.022 1.00 74.62 118 GLN A CA 1
ATOM 956 C C . GLN A 1 118 ? -3.643 -7.250 32.273 1.00 74.62 118 GLN A C 1
ATOM 958 O O . GLN A 1 118 ? -3.495 -7.278 31.052 1.00 74.62 118 GLN A O 1
ATOM 963 N N . LEU A 1 119 ? -3.989 -8.334 32.973 1.00 73.75 119 LEU A N 1
ATOM 964 C CA . LEU A 1 119 ? -4.227 -9.650 32.372 1.00 73.75 119 LEU A CA 1
ATOM 965 C C . LEU A 1 119 ? -5.462 -9.653 31.470 1.00 73.75 119 LEU A C 1
ATOM 967 O O . LEU A 1 119 ? -5.437 -10.273 30.412 1.00 73.75 119 LEU A O 1
ATOM 971 N N . MET A 1 120 ? -6.519 -8.934 31.857 1.00 73.12 120 MET A N 1
ATOM 972 C CA . MET A 1 120 ? -7.711 -8.761 31.026 1.00 73.12 120 MET A CA 1
ATOM 973 C C . MET A 1 120 ? -7.425 -7.904 29.788 1.00 73.12 120 MET A C 1
ATOM 975 O O . MET A 1 120 ? -7.863 -8.256 28.700 1.00 73.12 120 MET A O 1
ATOM 979 N N . ARG A 1 121 ? -6.631 -6.829 29.915 1.00 65.12 121 ARG A N 1
ATOM 980 C CA . ARG A 1 121 ? -6.235 -5.977 28.775 1.00 65.12 121 ARG A CA 1
ATOM 981 C C . ARG A 1 121 ? -5.348 -6.685 27.746 1.00 65.12 121 ARG A C 1
ATOM 983 O O . ARG A 1 121 ? -5.311 -6.257 26.600 1.00 65.12 121 ARG A O 1
ATOM 990 N N . ARG A 1 122 ? -4.609 -7.726 28.147 1.00 60.72 122 ARG A N 1
ATOM 991 C CA . ARG A 1 122 ? -3.663 -8.456 27.279 1.00 60.72 122 ARG A CA 1
ATOM 992 C C . ARG A 1 122 ? -4.210 -9.765 26.708 1.00 60.72 122 ARG A C 1
ATOM 994 O O . ARG A 1 122 ? -3.518 -10.400 25.919 1.00 60.72 122 ARG A O 1
ATOM 1001 N N . ALA A 1 123 ? -5.404 -10.192 27.108 1.00 58.78 123 ALA A N 1
ATOM 1002 C CA . ALA A 1 123 ? -5.955 -11.477 26.701 1.00 58.78 123 ALA A CA 1
ATOM 1003 C C . ALA A 1 123 ? -6.871 -11.344 25.487 1.00 58.78 123 ALA A C 1
ATOM 1005 O O . ALA A 1 123 ? -7.848 -10.597 25.510 1.00 58.78 123 ALA A O 1
ATOM 1006 N N . LEU A 1 124 ? -6.576 -12.125 24.448 1.00 53.72 124 LEU A N 1
ATOM 1007 C CA . LEU A 1 124 ? -7.371 -12.180 23.230 1.00 53.72 124 LEU A CA 1
ATOM 1008 C C . LEU A 1 124 ? -7.878 -13.599 22.987 1.00 53.72 124 LEU A C 1
ATOM 1010 O O . LEU A 1 124 ? -7.107 -14.552 23.100 1.00 53.72 124 LEU A O 1
ATOM 1014 N N . PRO A 1 125 ? -9.166 -13.772 22.647 1.00 55.38 125 PRO A N 1
ATOM 1015 C CA . PRO A 1 125 ? -9.657 -15.056 22.185 1.00 55.38 125 PRO A CA 1
ATOM 1016 C C . PRO A 1 125 ? -9.109 -15.328 20.778 1.00 55.38 125 PRO A C 1
ATOM 1018 O O . PRO A 1 125 ? -9.603 -14.784 19.791 1.00 55.38 125 PRO A O 1
ATOM 1021 N N . GLU A 1 126 ? -8.113 -16.203 20.681 1.00 50.25 126 GLU A N 1
ATOM 1022 C CA . GLU A 1 126 ? -7.549 -16.657 19.407 1.00 50.25 126 GLU A CA 1
ATOM 1023 C C . GLU A 1 126 ? -7.992 -18.096 19.098 1.00 50.25 126 GLU A C 1
ATOM 1025 O O . GLU A 1 126 ? -8.115 -18.940 19.988 1.00 50.25 126 GLU A O 1
ATOM 1030 N N . LYS A 1 127 ? -8.275 -18.396 17.821 1.00 45.59 127 LYS A N 1
ATOM 1031 C CA . LYS A 1 127 ? -8.414 -19.793 17.380 1.00 45.59 127 LYS A CA 1
ATOM 1032 C C . LYS A 1 127 ? -7.008 -20.395 17.326 1.00 45.59 127 LYS A C 1
ATOM 1034 O O . LYS A 1 127 ? -6.121 -19.796 16.734 1.00 45.59 127 LYS A O 1
ATOM 1039 N N . SER A 1 128 ? -6.839 -21.585 17.901 1.00 49.41 128 SER A N 1
ATOM 1040 C CA . SER A 1 128 ? -5.537 -22.179 18.238 1.00 49.41 128 SER A CA 1
ATOM 1041 C C . SER A 1 128 ? -4.498 -22.308 17.107 1.00 49.41 128 SER A C 1
ATOM 1043 O O . SER A 1 128 ? -3.353 -22.568 17.449 1.00 49.41 128 SER A O 1
ATOM 1045 N N . THR A 1 129 ? -4.802 -22.165 15.808 1.00 39.94 129 THR A N 1
ATOM 1046 C CA . THR A 1 129 ? -3.817 -22.497 14.745 1.00 39.94 129 THR A CA 1
ATOM 1047 C C . THR A 1 129 ? -3.998 -21.834 13.362 1.00 39.94 129 THR A C 1
ATOM 1049 O O . THR A 1 129 ? -3.497 -22.363 12.374 1.00 39.94 129 THR A O 1
ATOM 1052 N N . ARG A 1 130 ? -4.644 -20.672 13.198 1.00 38.22 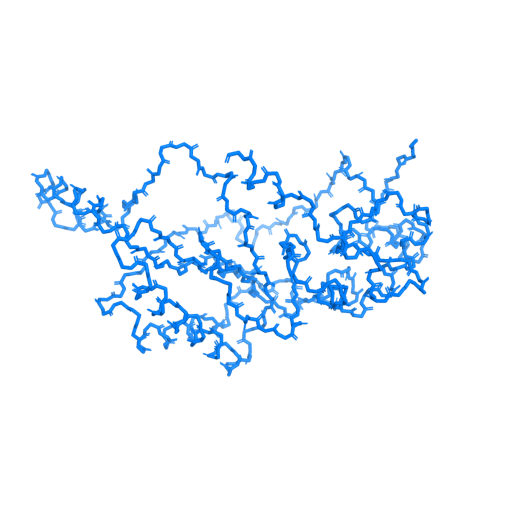130 ARG A N 1
ATOM 1053 C CA . ARG A 1 130 ? -4.693 -20.015 11.864 1.00 38.22 130 ARG A CA 1
ATOM 1054 C C . ARG A 1 130 ? -4.469 -18.513 11.948 1.00 38.22 130 ARG A C 1
ATOM 1056 O O . ARG A 1 130 ? -5.419 -17.741 11.984 1.00 38.22 130 ARG A O 1
ATOM 1063 N N . PHE A 1 131 ? -3.198 -18.122 11.943 1.00 38.41 131 PHE A N 1
ATOM 1064 C CA . PHE A 1 131 ? -2.782 -16.723 11.847 1.00 38.41 131 PHE A CA 1
ATOM 1065 C C . PHE A 1 131 ? -2.524 -16.260 10.400 1.00 38.41 131 PHE A C 1
ATOM 1067 O O . PHE A 1 131 ? -2.071 -15.143 10.214 1.00 38.41 131 PHE A O 1
ATOM 1074 N N . LEU A 1 132 ? -2.786 -17.065 9.354 1.00 35.16 132 LEU A N 1
ATOM 1075 C CA . LEU A 1 132 ? -2.338 -16.640 8.016 1.00 35.16 132 LEU A CA 1
ATOM 1076 C C . LEU A 1 132 ? -3.069 -17.174 6.773 1.00 35.16 132 LEU A C 1
ATOM 1078 O O . LEU A 1 132 ? -2.479 -17.103 5.703 1.00 35.16 132 LEU A O 1
ATOM 1082 N N . TYR A 1 133 ? -4.297 -17.715 6.845 1.00 31.45 133 TYR A N 1
ATOM 1083 C CA . TYR A 1 133 ? -4.833 -18.406 5.651 1.00 31.45 133 TYR A CA 1
ATOM 1084 C C . TYR A 1 133 ? -6.258 -18.109 5.164 1.00 31.45 133 TYR A C 1
ATOM 1086 O O . TYR A 1 133 ? -6.608 -18.599 4.103 1.00 31.45 133 TYR A O 1
ATOM 1094 N N . GLU A 1 134 ? -7.099 -17.313 5.828 1.00 35.34 134 GLU A N 1
ATOM 1095 C CA . GLU A 1 134 ? -8.501 -17.169 5.360 1.00 35.34 134 GLU A CA 1
ATOM 1096 C C . GLU A 1 134 ? -9.074 -15.752 5.542 1.00 35.34 134 GLU A C 1
ATOM 1098 O O . GLU A 1 134 ? -10.178 -15.574 6.053 1.00 35.34 134 GLU A O 1
ATOM 1103 N N . THR A 1 135 ? -8.315 -14.725 5.151 1.00 37.62 135 THR A N 1
ATOM 1104 C CA . THR A 1 135 ? -8.782 -13.318 5.129 1.00 37.62 135 THR A CA 1
ATOM 1105 C C . THR A 1 135 ? -8.767 -12.673 3.744 1.00 37.62 135 THR A C 1
ATOM 1107 O O . THR A 1 135 ? -9.259 -11.565 3.597 1.00 37.62 135 THR A O 1
ATOM 1110 N N . LEU A 1 136 ? -8.273 -13.367 2.717 1.00 42.38 136 LEU A N 1
ATOM 1111 C CA . LEU A 1 136 ? -8.060 -12.803 1.377 1.00 42.38 136 LEU A CA 1
ATOM 1112 C C . LEU A 1 136 ? -9.298 -12.834 0.464 1.00 42.38 136 LEU A C 1
ATOM 1114 O O . LEU A 1 136 ? -9.183 -12.517 -0.713 1.00 42.38 136 LEU A O 1
ATOM 1118 N N . VAL A 1 137 ? -10.465 -13.267 0.952 1.00 41.97 137 VAL A N 1
ATOM 1119 C CA . VAL A 1 137 ? -11.583 -13.581 0.045 1.00 41.97 137 VAL A CA 1
ATOM 1120 C C . VAL A 1 137 ? -12.301 -12.321 -0.449 1.00 41.97 137 VAL A C 1
ATOM 1122 O O . VAL A 1 137 ? -12.789 -12.346 -1.565 1.00 41.97 137 VAL A O 1
ATOM 1125 N N . ASN A 1 138 ? -12.297 -11.218 0.314 1.00 50.72 138 ASN A N 1
ATOM 1126 C CA . ASN A 1 138 ? -12.846 -9.921 -0.104 1.00 50.72 138 ASN A CA 1
ATOM 1127 C C . ASN A 1 138 ? -12.062 -8.781 0.567 1.00 50.72 138 ASN A C 1
ATOM 1129 O O . ASN A 1 138 ? -12.289 -8.488 1.743 1.00 50.72 138 ASN A O 1
ATOM 1133 N N . GLN A 1 139 ? -11.131 -8.175 -0.171 1.00 55.88 139 GLN A N 1
ATOM 1134 C CA . GLN A 1 139 ? -10.333 -7.029 0.268 1.00 55.88 139 GLN A CA 1
ATOM 1135 C C . GLN A 1 139 ? -10.504 -5.873 -0.718 1.00 55.88 139 GLN A C 1
ATOM 1137 O O . GLN A 1 139 ? -10.430 -6.063 -1.931 1.00 55.88 139 GLN A O 1
ATOM 1142 N N . CYS A 1 140 ? -10.700 -4.672 -0.183 1.00 59.12 140 CYS A N 1
ATOM 1143 C CA . CYS A 1 140 ? -10.608 -3.424 -0.933 1.00 59.12 140 CYS A CA 1
ATOM 1144 C C . CYS A 1 140 ? -9.494 -2.599 -0.300 1.00 59.12 140 CYS A C 1
ATOM 1146 O O . CYS A 1 140 ? -9.556 -2.327 0.903 1.00 59.12 140 CYS A O 1
ATOM 1148 N N . SER A 1 141 ? -8.496 -2.199 -1.095 1.00 66.56 141 SER A N 1
ATOM 1149 C CA . SER A 1 141 ? -7.377 -1.395 -0.606 1.00 66.56 141 SER A CA 1
ATOM 1150 C C . SER A 1 141 ? -7.419 0.046 -1.096 1.00 66.56 141 SER A C 1
ATOM 1152 O O . SER A 1 141 ? -7.660 0.311 -2.273 1.00 66.56 141 SER A O 1
ATOM 1154 N N . PHE A 1 142 ? -7.132 0.976 -0.188 1.00 75.38 142 PHE A N 1
ATOM 1155 C CA . PHE A 1 142 ? -7.091 2.410 -0.468 1.00 75.38 142 PHE A CA 1
ATOM 1156 C C . PHE A 1 142 ? -5.851 3.048 0.132 1.00 75.38 142 PHE A C 1
ATOM 1158 O O . PHE A 1 142 ? -5.313 2.578 1.137 1.00 75.38 142 PHE A O 1
ATOM 1165 N N . VAL A 1 143 ? -5.409 4.137 -0.482 1.00 73.50 143 VAL A N 1
ATOM 1166 C CA . VAL A 1 143 ? -4.159 4.803 -0.138 1.00 73.50 143 VAL A CA 1
ATOM 1167 C C . VAL A 1 143 ? -4.433 6.289 0.115 1.00 73.50 143 VAL A C 1
ATOM 1169 O O . VAL A 1 143 ? -4.957 6.989 -0.751 1.00 73.50 143 VAL A O 1
ATOM 1172 N N . PHE A 1 144 ? -4.112 6.776 1.318 1.00 78.38 144 PHE A N 1
ATOM 1173 C CA . PHE A 1 144 ? -4.505 8.106 1.796 1.00 78.38 144 PHE A CA 1
ATOM 1174 C C . PHE A 1 144 ? -3.321 8.949 2.273 1.00 78.38 144 PHE A C 1
ATOM 1176 O O . PHE A 1 144 ? -2.398 8.461 2.934 1.00 78.38 144 PHE A O 1
ATOM 1183 N N . LYS A 1 145 ? -3.410 10.252 1.998 1.00 83.88 145 LYS A N 1
ATOM 1184 C CA . LYS A 1 145 ? -2.699 11.286 2.754 1.00 83.88 145 LYS A CA 1
ATOM 1185 C C . LYS A 1 145 ? -3.418 11.548 4.081 1.00 83.88 145 LYS A C 1
ATOM 1187 O O . LYS A 1 145 ? -4.586 11.197 4.230 1.00 83.88 145 LYS A O 1
ATOM 1192 N N . ASN A 1 146 ? -2.739 12.196 5.018 1.00 83.69 146 ASN A N 1
ATOM 1193 C CA . ASN A 1 146 ? -3.293 12.605 6.313 1.00 83.69 146 ASN A CA 1
ATOM 1194 C C . ASN A 1 146 ? -3.597 14.116 6.411 1.00 83.69 146 ASN A C 1
ATOM 1196 O O . ASN A 1 146 ? -4.001 14.583 7.474 1.00 83.69 146 ASN A O 1
ATOM 1200 N N . ASP A 1 147 ? -3.392 14.883 5.337 1.00 84.38 147 ASP A N 1
ATOM 1201 C CA . ASP A 1 147 ? -3.597 16.338 5.289 1.00 84.38 147 ASP A CA 1
ATOM 1202 C C . ASP A 1 147 ? -5.047 16.743 4.960 1.00 84.38 147 ASP A C 1
ATOM 1204 O O . ASP A 1 147 ? -5.515 17.793 5.406 1.00 84.38 147 ASP A O 1
ATOM 1208 N N . ASP A 1 148 ? -5.786 15.892 4.247 1.00 84.81 148 ASP A N 1
ATOM 1209 C CA . ASP A 1 148 ? -7.197 16.097 3.913 1.00 84.81 148 ASP A CA 1
ATOM 1210 C C . ASP A 1 148 ? -8.129 15.612 5.039 1.00 84.81 148 ASP A C 1
ATOM 1212 O O . ASP A 1 148 ? -8.643 14.487 5.047 1.00 84.81 148 ASP A O 1
ATOM 1216 N N . LYS A 1 149 ? -8.346 16.490 6.024 1.00 87.25 149 LYS A N 1
ATOM 1217 C CA . LYS A 1 149 ? -9.195 16.203 7.191 1.00 87.25 149 LYS A CA 1
ATOM 1218 C C . LYS A 1 149 ? -10.645 15.895 6.822 1.00 87.25 149 LYS A C 1
ATOM 1220 O O . LYS A 1 149 ? -11.261 15.053 7.471 1.00 87.25 149 LYS A O 1
ATOM 1225 N N . GLU A 1 150 ? -11.191 16.558 5.804 1.00 86.31 150 GLU A N 1
ATOM 1226 C CA . GLU A 1 150 ? -12.575 16.343 5.368 1.00 86.31 150 GLU A CA 1
ATOM 1227 C C . GLU A 1 150 ? -12.738 14.955 4.753 1.00 86.31 150 GLU A C 1
ATOM 1229 O O . GLU A 1 150 ? -13.687 14.234 5.075 1.00 86.31 150 GLU A O 1
ATOM 1234 N N . LYS A 1 151 ? -11.777 14.538 3.923 1.00 83.88 151 LYS A N 1
ATOM 1235 C CA . LYS A 1 151 ? -11.760 13.192 3.353 1.00 83.88 151 LYS A CA 1
ATOM 1236 C C . LYS A 1 151 ? -11.627 12.125 4.429 1.00 83.88 151 LYS A C 1
ATOM 1238 O O . LYS A 1 151 ? -12.398 11.166 4.407 1.00 83.88 151 LYS A O 1
ATOM 1243 N N . ILE A 1 152 ? -10.710 12.291 5.385 1.00 86.25 152 ILE A N 1
ATOM 1244 C CA . ILE A 1 152 ? -10.570 11.345 6.500 1.00 86.25 152 ILE A CA 1
ATOM 1245 C C . ILE A 1 152 ? -11.871 11.265 7.306 1.00 86.25 152 ILE A C 1
ATOM 1247 O O . ILE A 1 152 ? -12.362 10.159 7.522 1.00 86.25 152 ILE A O 1
ATOM 1251 N N . ALA A 1 153 ? -12.489 12.400 7.650 1.00 87.06 153 ALA A N 1
ATOM 1252 C CA . ALA A 1 153 ? -13.765 12.434 8.368 1.00 87.06 153 ALA A CA 1
ATOM 1253 C C . ALA A 1 153 ? -14.905 11.750 7.597 1.00 87.06 153 ALA A C 1
ATOM 1255 O O . ALA A 1 153 ? -15.732 11.048 8.181 1.00 87.06 153 ALA A O 1
ATOM 1256 N N . LYS A 1 154 ? -14.942 11.909 6.270 1.00 85.44 154 LYS A N 1
ATOM 1257 C CA . LYS A 1 154 ? -15.908 11.213 5.414 1.00 85.44 154 LYS A CA 1
ATOM 1258 C C . LYS A 1 154 ? -15.684 9.701 5.428 1.00 85.44 154 LYS A C 1
ATOM 1260 O O . LYS A 1 154 ? -16.655 8.946 5.503 1.00 85.44 154 LYS A O 1
ATOM 1265 N N . VAL A 1 155 ? -14.431 9.248 5.356 1.00 82.69 155 VAL A N 1
ATOM 1266 C CA . VAL A 1 155 ? -14.091 7.817 5.369 1.00 82.69 155 VAL A CA 1
ATOM 1267 C C . VAL A 1 155 ? -14.420 7.187 6.718 1.00 82.69 155 VAL A C 1
ATOM 1269 O O . VAL A 1 155 ? -15.129 6.182 6.754 1.00 82.69 155 VAL A O 1
ATOM 1272 N N . THR A 1 156 ? -13.967 7.778 7.824 1.00 85.62 156 THR A N 1
ATOM 1273 C CA . THR A 1 156 ? -14.257 7.278 9.177 1.00 85.62 156 THR A CA 1
ATOM 1274 C C . THR A 1 156 ? -15.755 7.285 9.474 1.00 85.62 156 THR A C 1
ATOM 1276 O O . THR A 1 156 ? -16.267 6.294 9.991 1.00 85.62 156 THR A O 1
ATOM 1279 N N . GLY A 1 157 ? -16.479 8.335 9.068 1.00 84.81 157 GLY A N 1
ATOM 1280 C CA . GLY A 1 157 ? -17.936 8.407 9.184 1.00 84.81 157 GLY A CA 1
ATOM 1281 C C . GLY A 1 157 ? -18.641 7.302 8.394 1.00 84.81 157 GLY A C 1
ATOM 1282 O O . GLY A 1 157 ? -19.505 6.616 8.934 1.00 84.81 157 GLY A O 1
ATOM 1283 N N . THR A 1 158 ? -18.215 7.056 7.150 1.00 82.75 158 THR A N 1
ATOM 1284 C CA . THR A 1 158 ? -18.757 5.967 6.314 1.00 82.75 158 THR A CA 1
ATOM 1285 C C . THR A 1 158 ? -18.515 4.598 6.955 1.00 82.75 158 THR A C 1
ATOM 1287 O O . THR A 1 158 ? -19.428 3.779 7.021 1.00 82.75 158 THR A O 1
ATOM 1290 N N . ILE A 1 159 ? -17.307 4.348 7.475 1.00 81.50 159 ILE A N 1
ATOM 1291 C CA . ILE A 1 159 ? -16.986 3.113 8.210 1.00 81.50 159 ILE A CA 1
ATOM 1292 C C . ILE A 1 159 ? -17.877 2.971 9.448 1.00 81.50 159 ILE A C 1
ATOM 1294 O O . ILE A 1 159 ? -18.373 1.877 9.717 1.00 81.50 159 ILE A O 1
ATOM 1298 N N . GLY A 1 160 ? -18.087 4.061 10.189 1.00 82.69 160 GLY A N 1
ATOM 1299 C CA . GLY A 1 160 ? -18.951 4.085 11.364 1.00 82.69 160 GLY A CA 1
ATOM 1300 C C . GLY A 1 160 ? -20.385 3.664 11.041 1.00 82.69 160 GLY A C 1
ATOM 1301 O O . GLY A 1 160 ? -20.928 2.794 11.721 1.00 82.69 160 GLY A O 1
ATOM 1302 N N . GLU A 1 161 ? -20.975 4.216 9.979 1.00 82.56 161 GLU A N 1
ATOM 1303 C CA . GLU A 1 161 ? -22.323 3.833 9.534 1.00 82.56 161 GLU A CA 1
ATOM 1304 C C . GLU A 1 161 ? -22.388 2.374 9.066 1.00 82.56 161 GLU A C 1
ATOM 1306 O O . GLU A 1 161 ? -23.264 1.629 9.504 1.00 82.56 161 GLU A O 1
ATOM 1311 N N . LEU A 1 162 ? -21.400 1.906 8.298 1.00 79.19 162 LEU A N 1
ATOM 1312 C CA . LEU A 1 162 ? -21.327 0.502 7.873 1.00 79.19 162 LEU A CA 1
ATOM 1313 C C . LEU A 1 162 ? -21.219 -0.463 9.055 1.00 79.19 162 LEU A C 1
ATOM 1315 O O . LEU A 1 162 ? -21.838 -1.524 9.052 1.00 79.19 162 LEU A O 1
ATOM 1319 N N . MET A 1 163 ? -20.457 -0.112 10.094 1.00 79.25 163 MET A N 1
ATOM 1320 C CA . MET A 1 163 ? -20.386 -0.928 11.305 1.00 79.25 163 MET A CA 1
ATOM 1321 C C . MET A 1 163 ? -21.710 -0.928 12.079 1.00 79.25 163 MET A C 1
ATOM 1323 O O . MET A 1 163 ? -22.058 -1.957 12.662 1.00 79.25 163 MET A O 1
ATOM 1327 N N . LYS A 1 164 ? -22.460 0.184 12.095 1.00 82.75 164 LYS A N 1
ATOM 1328 C CA . LYS A 1 164 ? -23.805 0.237 12.698 1.00 82.75 164 LYS A CA 1
ATOM 1329 C C . LYS A 1 164 ? -24.782 -0.668 11.944 1.00 82.75 164 LYS A C 1
ATOM 1331 O O . LYS A 1 164 ? -25.478 -1.457 12.584 1.00 82.75 164 LYS A O 1
ATOM 1336 N N . GLU A 1 165 ? -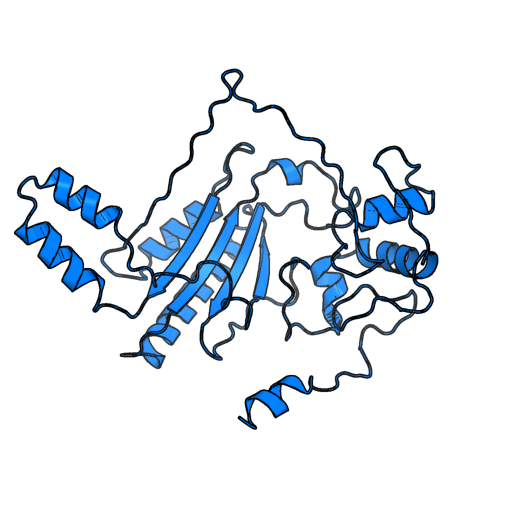24.794 -0.600 10.614 1.00 79.19 165 GLU A N 1
ATOM 1337 C CA . GLU A 1 165 ? -25.606 -1.472 9.754 1.00 79.19 165 GLU A CA 1
ATOM 1338 C C . GLU A 1 165 ? -25.223 -2.945 9.936 1.00 79.19 165 GLU A C 1
ATOM 1340 O O . GLU A 1 165 ? -26.075 -3.769 10.262 1.00 79.19 165 GLU A O 1
ATOM 1345 N N . PHE A 1 166 ? -23.927 -3.266 9.884 1.00 76.38 166 PHE A N 1
ATOM 1346 C CA . PHE A 1 166 ? -23.414 -4.616 10.118 1.00 76.38 166 PHE A CA 1
ATOM 1347 C C . PHE A 1 166 ? -23.864 -5.189 11.471 1.00 76.38 166 PHE A C 1
ATOM 1349 O O . PHE A 1 166 ? -24.275 -6.345 11.559 1.00 76.38 166 PHE A O 1
ATOM 1356 N N . ARG A 1 167 ? -23.819 -4.392 12.550 1.00 77.88 167 ARG A N 1
ATOM 1357 C CA . ARG A 1 167 ? -24.298 -4.837 13.871 1.00 77.88 167 ARG A CA 1
ATOM 1358 C C . ARG A 1 167 ? -25.783 -5.168 13.866 1.00 77.88 167 ARG A C 1
ATOM 1360 O O . ARG A 1 167 ? -26.170 -6.122 14.533 1.00 77.88 167 ARG A O 1
ATOM 1367 N N . LYS A 1 168 ? -26.594 -4.372 13.168 1.00 80.38 168 LYS A N 1
ATOM 1368 C CA . LYS A 1 168 ? -28.037 -4.586 13.055 1.00 80.38 168 LYS A CA 1
ATOM 1369 C C . LYS A 1 168 ? -28.326 -5.874 12.284 1.00 80.38 168 LYS A C 1
ATOM 1371 O O . LYS A 1 168 ? -29.072 -6.713 12.786 1.00 80.38 168 LYS A O 1
ATOM 1376 N N . ASP A 1 169 ? -27.693 -6.040 11.128 1.00 76.12 169 ASP A N 1
ATOM 1377 C CA . ASP A 1 169 ? -27.994 -7.118 10.185 1.00 76.12 169 ASP A CA 1
ATOM 1378 C C . ASP A 1 169 ? -27.534 -8.494 10.680 1.00 76.12 169 ASP A C 1
ATOM 1380 O O . ASP A 1 169 ? -28.234 -9.480 10.475 1.00 76.12 169 ASP A O 1
ATOM 1384 N N . PHE A 1 170 ? -26.411 -8.563 11.402 1.00 71.12 170 PHE A N 1
ATOM 1385 C CA . PHE A 1 170 ? -25.832 -9.823 11.891 1.00 71.12 170 PHE A CA 1
ATOM 1386 C C . PHE A 1 170 ? -26.035 -10.053 13.395 1.00 71.12 170 PHE A C 1
ATOM 1388 O O . PHE A 1 170 ? -25.229 -10.711 14.062 1.00 71.12 170 PHE A O 1
ATOM 1395 N N . THR A 1 171 ? -27.100 -9.489 13.971 1.00 75.88 171 THR A N 1
ATOM 1396 C CA . THR A 1 171 ? -27.393 -9.626 15.405 1.00 75.88 171 THR A CA 1
ATOM 1397 C C . THR A 1 171 ? -27.471 -11.105 15.811 1.00 75.88 171 THR A C 1
ATOM 1399 O O . THR A 1 171 ? -28.334 -11.845 15.350 1.00 75.88 171 THR A O 1
ATOM 1402 N N . GLY A 1 172 ? -26.598 -11.530 16.731 1.00 68.50 172 GLY A N 1
ATOM 1403 C CA . GLY A 1 172 ? -26.561 -12.907 17.243 1.00 68.50 172 GLY A CA 1
ATOM 1404 C C . GLY A 1 172 ? -25.633 -13.861 16.482 1.00 68.50 172 GLY A C 1
ATOM 1405 O O . GLY A 1 172 ? -25.460 -14.998 16.918 1.00 68.50 172 GLY A O 1
ATOM 1406 N N . GLU A 1 173 ? -24.992 -13.409 15.403 1.00 68.12 173 GLU A N 1
ATOM 1407 C CA . GLU A 1 173 ? -24.047 -14.212 14.625 1.00 68.12 173 GLU A CA 1
ATOM 1408 C C . GLU A 1 173 ? -22.590 -14.083 15.111 1.00 68.12 173 GLU A C 1
ATOM 1410 O O . GLU A 1 173 ? -22.175 -13.074 15.683 1.00 68.12 173 GLU A O 1
ATOM 1415 N N . GLU A 1 174 ? -21.763 -15.104 14.851 1.00 68.94 174 GLU A N 1
ATOM 1416 C CA . GLU A 1 174 ? -20.323 -15.095 15.169 1.00 68.94 174 GLU A CA 1
ATOM 1417 C C . GLU A 1 174 ? -19.467 -14.495 14.033 1.00 68.94 174 GLU A C 1
ATOM 1419 O O . GLU A 1 174 ? -18.504 -15.111 13.559 1.00 68.94 174 GLU A O 1
ATOM 1424 N N . VAL A 1 175 ? -19.797 -13.277 13.603 1.00 64.88 175 VAL A N 1
ATOM 1425 C CA . VAL A 1 175 ? -19.117 -12.570 12.504 1.00 64.88 175 VAL A CA 1
ATOM 1426 C C . VAL A 1 175 ? -18.331 -11.343 12.980 1.00 64.88 175 VAL A C 1
ATOM 1428 O O . VAL A 1 175 ? -18.578 -10.798 14.057 1.00 64.88 175 VAL A O 1
ATOM 1431 N N . ASN A 1 176 ? -17.365 -10.919 12.156 1.00 71.06 176 ASN A N 1
ATOM 1432 C CA . ASN A 1 176 ? -16.531 -9.742 12.394 1.00 71.06 176 ASN A CA 1
ATOM 1433 C C . ASN A 1 176 ? -16.524 -8.824 11.169 1.00 71.06 176 ASN A C 1
ATOM 1435 O O . ASN A 1 176 ? -16.409 -9.311 10.041 1.00 71.06 176 ASN A O 1
ATOM 1439 N N . PHE A 1 177 ? -16.505 -7.521 11.429 1.00 73.38 177 PHE A N 1
ATOM 1440 C CA . PHE A 1 177 ? -16.177 -6.479 10.459 1.00 73.38 177 PHE A CA 1
ATOM 1441 C C . PHE A 1 177 ? -14.862 -5.819 10.886 1.00 73.38 177 PHE A C 1
ATOM 1443 O O . PHE A 1 177 ? -14.744 -5.358 12.029 1.00 73.38 177 PHE A O 1
ATOM 1450 N N . LEU A 1 178 ? -13.865 -5.830 9.998 1.00 78.25 178 LEU A N 1
ATOM 1451 C CA . LEU A 1 178 ? -12.513 -5.346 10.270 1.00 78.25 178 LEU A CA 1
ATOM 1452 C C . LEU A 1 178 ? -12.130 -4.248 9.280 1.00 78.25 178 LEU A C 1
ATOM 1454 O O . LEU A 1 178 ? -12.242 -4.443 8.072 1.00 78.25 178 LEU A O 1
ATOM 1458 N N . VAL A 1 179 ? -11.609 -3.133 9.791 1.00 80.38 179 VAL A N 1
ATOM 1459 C CA . VAL A 1 179 ? -10.944 -2.114 8.964 1.00 80.38 179 VAL A CA 1
ATOM 1460 C C . VAL A 1 179 ? -9.549 -1.894 9.498 1.00 80.38 179 VAL A C 1
ATOM 1462 O O . VAL A 1 179 ? -9.390 -1.449 10.632 1.00 80.38 179 VAL A O 1
ATOM 1465 N N . THR A 1 180 ? -8.543 -2.215 8.698 1.00 84.06 180 THR A N 1
ATOM 1466 C CA . THR A 1 180 ? -7.138 -2.060 9.065 1.00 84.06 180 THR A CA 1
ATOM 1467 C C . THR A 1 180 ? -6.556 -0.859 8.348 1.00 84.06 180 THR A C 1
ATOM 1469 O O . THR A 1 180 ? -6.617 -0.786 7.130 1.00 84.06 180 THR A O 1
ATOM 1472 N N . TRP A 1 181 ? -5.961 0.051 9.107 1.00 84.94 181 TRP A N 1
ATOM 1473 C CA . TRP A 1 181 ? -5.197 1.193 8.629 1.00 84.94 181 TRP A CA 1
ATOM 1474 C C . TRP A 1 181 ? -3.727 0.980 8.983 1.00 84.94 181 TRP A C 1
ATOM 1476 O O . TRP A 1 181 ? -3.385 0.832 10.159 1.00 84.94 181 TRP A O 1
ATOM 1486 N N . ILE A 1 182 ? -2.874 0.983 7.967 1.00 86.44 182 ILE A N 1
ATOM 1487 C CA . ILE A 1 182 ? -1.431 0.757 8.049 1.00 86.44 182 ILE A CA 1
ATOM 1488 C C . ILE A 1 182 ? -0.737 2.090 7.784 1.00 86.44 182 ILE A C 1
ATOM 1490 O O . ILE A 1 182 ? -0.720 2.560 6.646 1.00 86.44 182 ILE A O 1
ATOM 1494 N N . HIS A 1 183 ? -0.164 2.703 8.820 1.00 88.94 183 HIS A N 1
ATOM 1495 C CA . HIS A 1 183 ? 0.689 3.879 8.687 1.00 88.94 183 HIS A CA 1
ATOM 1496 C C . HIS A 1 183 ? 2.099 3.452 8.273 1.00 88.94 183 HIS A C 1
ATOM 1498 O O . HIS A 1 183 ? 2.867 2.939 9.095 1.00 88.94 183 HIS A O 1
ATOM 1504 N N . SER A 1 184 ? 2.478 3.708 7.023 1.00 85.44 184 SER A N 1
ATOM 1505 C CA . SER A 1 184 ? 3.772 3.306 6.449 1.00 85.44 184 SER A CA 1
ATOM 1506 C C . SER A 1 184 ? 4.963 4.150 6.925 1.00 85.44 184 SER A C 1
ATOM 1508 O O . SER A 1 184 ? 6.095 3.938 6.484 1.00 85.44 184 SER A O 1
ATOM 1510 N N . GLY A 1 185 ? 4.722 5.126 7.806 1.00 84.56 185 GLY A N 1
ATOM 1511 C CA . GLY A 1 185 ? 5.679 6.182 8.122 1.00 84.56 185 GLY A CA 1
ATOM 1512 C C . GLY A 1 185 ? 5.724 7.238 7.019 1.00 84.56 185 GLY A C 1
ATOM 1513 O O . GLY A 1 185 ? 5.092 7.098 5.975 1.00 84.56 185 GLY A O 1
ATOM 1514 N N . GLY A 1 186 ? 6.500 8.299 7.235 1.00 86.69 186 GLY A N 1
ATOM 1515 C CA . GLY A 1 186 ? 6.620 9.393 6.263 1.00 86.69 186 GLY A CA 1
ATOM 1516 C C . GLY A 1 186 ? 7.853 9.315 5.360 1.00 86.69 186 GLY A C 1
ATOM 1517 O O . GLY A 1 186 ? 7.978 10.086 4.423 1.00 86.69 186 GLY A O 1
ATOM 1518 N N . LYS A 1 187 ? 8.792 8.383 5.576 1.00 89.62 187 LYS A N 1
ATOM 1519 C CA . LYS A 1 187 ? 10.052 8.378 4.802 1.00 89.62 187 LYS A CA 1
ATOM 1520 C C . LYS A 1 187 ? 9.845 8.108 3.304 1.00 89.62 187 LYS A C 1
ATOM 1522 O O . LYS A 1 187 ? 10.623 8.583 2.482 1.00 89.62 187 LYS A O 1
ATOM 1527 N N . ALA A 1 188 ? 8.813 7.341 2.949 1.00 88.06 188 ALA A N 1
ATOM 1528 C CA . ALA A 1 188 ? 8.488 7.026 1.560 1.00 88.06 188 ALA A CA 1
ATOM 1529 C C . ALA A 1 188 ? 7.969 8.239 0.764 1.00 88.06 188 ALA A C 1
ATOM 1531 O O . ALA A 1 188 ? 8.064 8.210 -0.466 1.00 88.06 188 ALA A O 1
ATOM 1532 N N . THR A 1 189 ? 7.488 9.286 1.450 1.00 89.62 189 THR A N 1
ATOM 1533 C CA . THR A 1 189 ? 6.921 10.500 0.840 1.00 89.62 189 THR A CA 1
ATOM 1534 C C . THR A 1 189 ? 7.977 11.474 0.325 1.00 89.62 189 THR A C 1
ATOM 1536 O O . THR A 1 189 ? 7.664 12.356 -0.463 1.00 89.62 189 THR A O 1
ATOM 1539 N N . GLU A 1 190 ? 9.248 11.285 0.696 1.00 91.31 190 GLU A N 1
ATOM 1540 C CA . GLU A 1 190 ? 10.363 12.119 0.224 1.00 91.31 190 GLU A CA 1
ATOM 1541 C C . GLU A 1 190 ? 10.747 11.856 -1.247 1.00 91.31 190 GLU A C 1
ATOM 1543 O O . GLU A 1 190 ? 11.541 12.602 -1.817 1.00 91.31 190 GLU A O 1
ATOM 1548 N N . LYS A 1 191 ? 10.238 10.778 -1.859 1.00 91.25 191 LYS A N 1
ATOM 1549 C CA . LYS A 1 191 ? 10.477 10.442 -3.272 1.00 91.25 191 LYS A CA 1
ATOM 1550 C C . LYS A 1 191 ? 9.390 11.030 -4.163 1.00 91.25 191 LYS A C 1
ATOM 1552 O O . LYS A 1 191 ? 8.218 11.014 -3.796 1.00 91.25 191 LYS A O 1
ATOM 1557 N N . ASN A 1 192 ? 9.758 11.430 -5.378 1.00 93.69 192 ASN A N 1
ATOM 1558 C CA . ASN A 1 192 ? 8.777 11.900 -6.350 1.00 93.69 192 ASN A CA 1
ATOM 1559 C C . ASN A 1 192 ? 7.946 10.724 -6.900 1.00 93.69 192 ASN A C 1
ATOM 1561 O O . ASN A 1 192 ? 8.486 9.622 -7.060 1.00 93.69 192 ASN A O 1
ATOM 1565 N N . PRO A 1 193 ? 6.668 10.942 -7.269 1.00 93.81 193 PRO A N 1
ATOM 1566 C CA . PRO A 1 193 ? 5.805 9.913 -7.862 1.00 93.81 193 PRO A CA 1
ATOM 1567 C C . PRO A 1 193 ? 6.406 9.164 -9.062 1.00 93.81 193 PRO A C 1
ATOM 1569 O O . PRO A 1 193 ? 6.167 7.970 -9.219 1.00 93.81 193 PRO A O 1
ATOM 1572 N N . ALA A 1 194 ? 7.218 9.838 -9.881 1.00 94.50 194 ALA A N 1
ATOM 1573 C CA . ALA A 1 194 ? 7.841 9.259 -11.074 1.00 94.50 194 ALA A CA 1
ATOM 1574 C C . ALA A 1 194 ? 9.175 8.530 -10.799 1.00 94.50 194 ALA A C 1
ATOM 1576 O O . ALA A 1 194 ? 9.653 7.775 -11.650 1.00 94.50 194 ALA A O 1
ATOM 1577 N N . ASP A 1 195 ? 9.784 8.702 -9.617 1.00 93.56 195 ASP A N 1
ATOM 1578 C CA . ASP A 1 195 ? 11.097 8.111 -9.308 1.00 93.56 195 ASP A CA 1
ATOM 1579 C C . ASP A 1 195 ? 11.053 6.576 -9.298 1.00 93.56 195 ASP A C 1
ATOM 1581 O O . ASP A 1 195 ? 12.081 5.927 -9.481 1.00 93.56 195 ASP A O 1
ATOM 1585 N N . LEU A 1 196 ? 9.875 5.993 -9.057 1.00 93.19 196 LEU A N 1
ATOM 1586 C CA . LEU A 1 196 ? 9.616 4.560 -8.910 1.00 93.19 196 LEU A CA 1
ATOM 1587 C C . LEU A 1 196 ? 8.216 4.234 -9.448 1.00 93.19 196 LEU A C 1
ATOM 1589 O O . LEU A 1 196 ? 7.342 5.092 -9.413 1.00 93.19 196 LEU A O 1
ATOM 1593 N N . ALA A 1 197 ? 7.958 2.985 -9.844 1.00 94.88 197 ALA A N 1
ATOM 1594 C CA . ALA A 1 197 ? 6.657 2.607 -10.408 1.00 94.88 197 ALA A CA 1
ATOM 1595 C C . ALA A 1 197 ? 5.458 2.828 -9.466 1.00 94.88 197 ALA A C 1
ATOM 1597 O O . ALA A 1 197 ? 4.376 3.183 -9.931 1.00 94.88 197 ALA A O 1
ATOM 1598 N N . PHE A 1 198 ? 5.633 2.662 -8.149 1.00 92.50 198 PHE A N 1
ATOM 1599 C CA . PHE A 1 198 ? 4.581 3.010 -7.188 1.00 92.50 198 PHE A CA 1
ATOM 1600 C C . PHE A 1 198 ? 4.460 4.536 -7.086 1.00 92.50 198 PHE A C 1
ATOM 1602 O O . PHE A 1 198 ? 5.341 5.191 -6.518 1.00 92.50 198 PHE A O 1
ATOM 1609 N N . PHE A 1 199 ? 3.365 5.056 -7.647 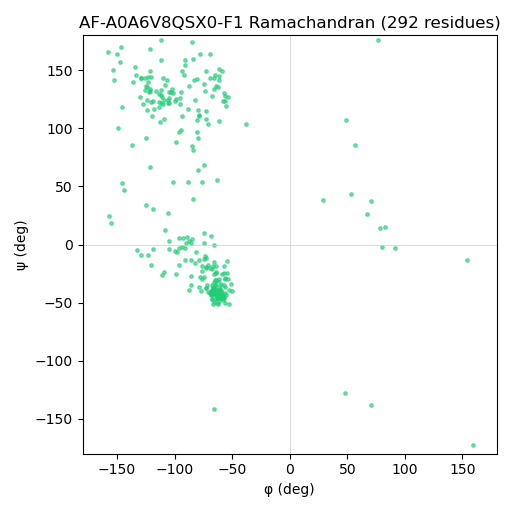1.00 92.44 199 PHE A N 1
ATOM 1610 C CA . PHE A 1 199 ? 3.113 6.481 -7.862 1.00 92.44 199 PHE A CA 1
ATOM 1611 C C . PHE A 1 199 ? 2.660 7.225 -6.602 1.00 92.44 199 PHE A C 1
ATOM 1613 O O . PHE A 1 199 ? 3.040 8.375 -6.401 1.00 92.44 199 PHE A O 1
ATOM 1620 N N . TRP A 1 200 ? 1.865 6.585 -5.738 1.00 91.50 200 TRP A N 1
ATOM 1621 C CA . TRP A 1 200 ? 1.193 7.217 -4.591 1.00 91.50 200 TRP A CA 1
ATOM 1622 C C . TRP A 1 200 ? 2.136 7.500 -3.411 1.00 91.50 200 TRP A C 1
ATOM 1624 O O . TRP A 1 200 ? 1.901 7.073 -2.285 1.00 91.50 200 TRP A O 1
ATOM 1634 N N . ARG A 1 201 ? 3.238 8.211 -3.671 1.00 90.50 201 ARG A N 1
ATOM 1635 C CA . ARG A 1 201 ? 4.314 8.481 -2.709 1.00 90.50 201 ARG A CA 1
ATOM 1636 C C . ARG A 1 201 ? 3.882 9.344 -1.546 1.00 90.50 201 ARG A C 1
ATOM 1638 O O . ARG A 1 201 ? 4.385 9.153 -0.454 1.00 90.50 201 ARG A O 1
ATOM 1645 N N . GLU A 1 202 ? 2.948 10.253 -1.775 1.00 87.50 202 GLU A N 1
ATOM 1646 C CA . GLU A 1 202 ? 2.472 11.190 -0.758 1.00 87.50 202 GLU A CA 1
ATOM 1647 C C . GLU A 1 202 ? 1.568 10.531 0.291 1.00 87.50 202 GLU A C 1
ATOM 1649 O O . GLU A 1 202 ? 1.226 11.154 1.293 1.00 87.50 202 GLU A O 1
ATOM 1654 N N . ALA A 1 203 ? 1.161 9.284 0.070 1.00 86.62 203 ALA A N 1
ATOM 1655 C CA . ALA A 1 203 ? 0.311 8.584 1.002 1.00 86.62 203 ALA A CA 1
ATOM 1656 C C . ALA A 1 203 ? 1.091 7.997 2.175 1.00 86.62 203 ALA A C 1
ATOM 1658 O O . ALA A 1 203 ? 2.199 7.483 2.025 1.00 86.62 203 ALA A O 1
ATOM 1659 N N . VAL A 1 204 ? 0.460 8.054 3.343 1.00 88.50 204 VAL A N 1
ATOM 1660 C CA . VAL A 1 204 ? 1.015 7.564 4.608 1.00 88.50 204 VAL A CA 1
ATOM 1661 C C . VAL A 1 204 ? 0.149 6.485 5.239 1.00 88.50 204 VAL A C 1
ATOM 1663 O O . VAL A 1 204 ? 0.652 5.743 6.075 1.00 88.50 204 VAL A O 1
ATOM 1666 N N . PHE A 1 205 ? -1.116 6.358 4.826 1.00 86.00 205 PHE A N 1
ATOM 1667 C CA . PHE A 1 205 ? -2.011 5.291 5.262 1.00 86.00 205 PHE A CA 1
ATOM 1668 C C . PHE A 1 205 ? -2.427 4.393 4.100 1.00 86.00 205 PHE A C 1
ATOM 1670 O O . PHE A 1 205 ? -2.900 4.871 3.069 1.00 86.00 205 PHE A O 1
ATOM 1677 N N . HIS A 1 206 ? -2.333 3.085 4.316 1.00 85.19 206 HIS A N 1
ATOM 1678 C CA . HIS A 1 206 ? -2.952 2.062 3.480 1.00 85.19 206 HIS A CA 1
ATOM 1679 C C . HIS A 1 206 ? -4.095 1.429 4.263 1.00 85.19 206 HIS A C 1
ATOM 1681 O O . HIS A 1 206 ? -3.886 0.958 5.379 1.00 85.19 206 HIS A O 1
ATOM 1687 N N . THR A 1 207 ? -5.299 1.433 3.706 1.00 78.31 207 THR A N 1
ATOM 1688 C CA . THR A 1 207 ? -6.481 0.882 4.374 1.00 78.31 207 THR A CA 1
ATOM 1689 C C . THR A 1 207 ? -6.949 -0.362 3.660 1.00 78.31 207 THR A C 1
ATOM 1691 O O . THR A 1 207 ? -7.085 -0.333 2.442 1.00 78.31 207 THR A O 1
ATOM 1694 N N . ASP A 1 208 ? -7.215 -1.416 4.420 1.00 76.38 208 ASP A N 1
ATOM 1695 C CA . ASP A 1 208 ? -7.854 -2.646 3.965 1.00 76.38 208 ASP A CA 1
ATOM 1696 C C . ASP A 1 208 ? -9.135 -2.877 4.772 1.00 76.38 208 ASP A C 1
ATOM 1698 O O . ASP A 1 208 ? -9.143 -2.773 6.005 1.00 76.38 208 ASP A O 1
ATOM 1702 N N . VAL A 1 209 ? -10.225 -3.183 4.074 1.00 72.38 209 VAL A N 1
ATOM 1703 C CA . VAL A 1 209 ? -11.506 -3.539 4.682 1.00 72.38 209 VAL A CA 1
ATOM 1704 C C . VAL A 1 209 ? -11.765 -5.015 4.438 1.00 72.38 209 VAL A C 1
ATOM 1706 O O . VAL A 1 209 ? -11.880 -5.453 3.297 1.00 72.38 209 VAL A O 1
ATOM 1709 N N . THR A 1 210 ? -11.917 -5.776 5.521 1.00 68.44 210 THR A N 1
ATOM 1710 C CA . THR A 1 210 ? -12.261 -7.196 5.463 1.00 68.44 210 THR A CA 1
ATOM 1711 C C . THR A 1 210 ? -13.602 -7.427 6.146 1.00 68.44 210 THR A C 1
ATOM 1713 O O . THR A 1 210 ? -13.743 -7.279 7.366 1.00 68.44 210 THR A O 1
ATOM 1716 N N . VAL A 1 211 ? -14.582 -7.872 5.362 1.00 62.31 211 VAL A N 1
ATOM 1717 C CA . VAL A 1 211 ? -15.881 -8.333 5.858 1.00 62.31 211 VAL A CA 1
ATOM 1718 C C . VAL A 1 211 ? -15.966 -9.834 5.614 1.00 62.31 211 VAL A C 1
ATOM 1720 O O . VAL A 1 211 ? -15.714 -10.312 4.512 1.00 62.31 211 VAL A O 1
ATOM 1723 N N . LYS A 1 212 ? -16.305 -10.614 6.647 1.00 55.84 212 LYS A N 1
ATOM 1724 C CA . LYS A 1 212 ? -16.458 -12.077 6.518 1.00 55.84 212 LYS A CA 1
ATOM 1725 C C . LYS A 1 212 ? -17.743 -12.511 5.790 1.00 55.84 212 L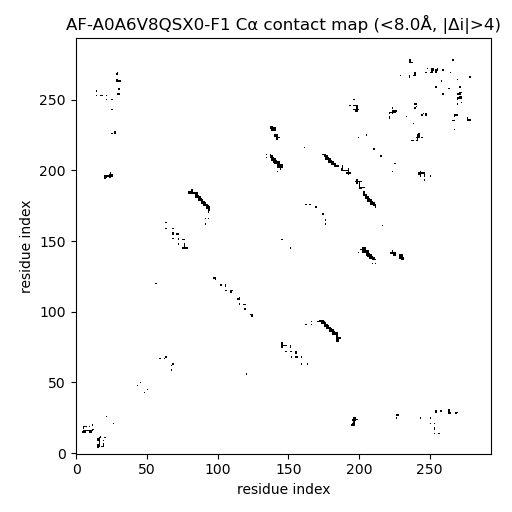YS A C 1
ATOM 1727 O O . LYS A 1 212 ? -18.063 -13.695 5.795 1.00 55.84 212 LYS A O 1
ATOM 1732 N N . THR A 1 213 ? -18.468 -11.575 5.183 1.00 49.69 213 THR A N 1
ATOM 1733 C CA . THR A 1 213 ? -19.757 -11.765 4.504 1.00 49.69 213 THR A CA 1
ATOM 1734 C C . THR A 1 213 ? -19.871 -10.808 3.305 1.00 49.69 213 THR A C 1
ATOM 1736 O O . THR A 1 213 ? -19.036 -9.924 3.133 1.00 49.69 213 THR A O 1
ATOM 1739 N N . ALA A 1 214 ? -20.892 -10.990 2.459 1.00 45.72 214 ALA A N 1
ATOM 1740 C CA . ALA A 1 214 ? -21.080 -10.309 1.168 1.00 45.72 214 ALA A CA 1
ATOM 1741 C C . ALA A 1 214 ? -21.383 -8.790 1.231 1.00 45.72 214 ALA A C 1
ATOM 1743 O O . ALA A 1 214 ? -21.705 -8.184 0.210 1.00 45.72 214 ALA A O 1
ATOM 1744 N N . LEU A 1 215 ? -21.302 -8.161 2.407 1.00 44.91 215 LEU A N 1
ATOM 1745 C CA . LEU A 1 215 ? -21.496 -6.720 2.561 1.00 44.91 215 LEU A CA 1
ATOM 1746 C C . LEU A 1 215 ? -20.210 -5.990 2.177 1.00 44.91 215 LEU A C 1
ATOM 1748 O O . LEU A 1 215 ? -19.274 -5.870 2.965 1.00 44.91 215 LEU A O 1
ATOM 1752 N N . ARG A 1 216 ? -20.172 -5.530 0.927 1.00 53.09 216 ARG A N 1
ATOM 1753 C CA . ARG A 1 216 ? -19.069 -4.756 0.368 1.00 53.09 216 ARG A CA 1
ATOM 1754 C C . ARG A 1 216 ? -19.378 -3.260 0.477 1.00 53.09 216 ARG A C 1
ATOM 1756 O O . ARG A 1 216 ? -20.376 -2.807 -0.084 1.00 53.09 216 ARG A O 1
ATOM 1763 N N . PRO A 1 217 ? -18.537 -2.478 1.166 1.00 51.50 217 PRO A N 1
ATOM 1764 C CA . PRO A 1 217 ? -18.691 -1.035 1.206 1.00 51.50 217 PRO A CA 1
ATOM 1765 C C . PRO A 1 217 ? -18.552 -0.410 -0.191 1.00 51.50 217 PRO A C 1
ATOM 1767 O O . PRO A 1 217 ? -17.591 -0.729 -0.898 1.00 51.50 217 PRO A O 1
ATOM 1770 N N . PRO A 1 218 ? -19.418 0.536 -0.587 1.00 47.72 218 PRO A N 1
ATOM 1771 C CA . PRO A 1 218 ? -19.180 1.391 -1.745 1.00 47.72 218 PRO A CA 1
ATOM 1772 C C . PRO A 1 218 ? -18.107 2.432 -1.386 1.00 47.72 218 PRO A C 1
ATOM 1774 O O . PRO A 1 218 ? -18.397 3.613 -1.209 1.00 47.72 218 PRO A O 1
ATOM 1777 N N . ILE A 1 219 ? -16.858 2.003 -1.192 1.00 47.88 219 ILE A N 1
ATOM 1778 C CA . ILE A 1 219 ? -15.775 2.923 -0.836 1.00 47.88 219 ILE A CA 1
ATOM 1779 C C . ILE A 1 219 ? -15.058 3.378 -2.116 1.00 47.88 219 ILE A C 1
ATOM 1781 O O . ILE A 1 219 ? -14.384 2.613 -2.794 1.00 47.88 219 ILE A O 1
ATOM 1785 N N . LEU A 1 220 ? -15.275 4.665 -2.410 1.00 47.69 220 LEU A N 1
ATOM 1786 C CA . LEU A 1 220 ? -14.434 5.625 -3.139 1.00 47.69 220 LEU A CA 1
ATOM 1787 C C . LEU A 1 220 ? -13.983 5.282 -4.572 1.00 47.69 220 LEU A C 1
ATOM 1789 O O . LEU A 1 220 ? -12.853 4.867 -4.798 1.00 47.69 220 LEU A O 1
ATOM 1793 N N . ASN A 1 221 ? -14.848 5.602 -5.545 1.00 50.16 221 ASN A N 1
ATOM 1794 C CA . ASN A 1 221 ? -14.574 6.327 -6.808 1.00 50.16 221 ASN A CA 1
ATOM 1795 C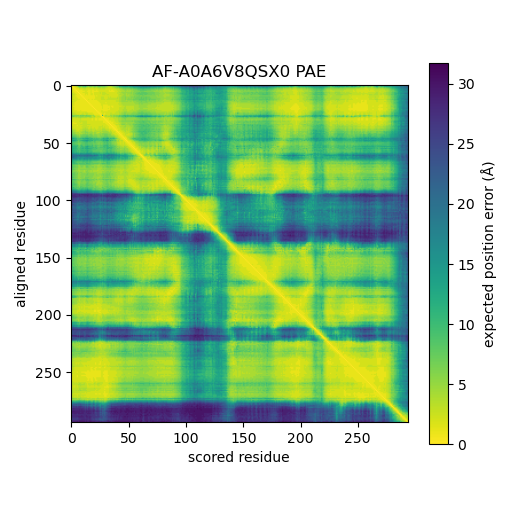 C . ASN A 1 221 ? -13.170 6.241 -7.471 1.00 50.16 221 ASN A C 1
ATOM 1797 O O . ASN A 1 221 ? -12.703 7.223 -8.045 1.00 50.16 221 ASN A O 1
ATOM 1801 N N . GLY A 1 222 ? -12.498 5.089 -7.466 1.00 53.81 222 GLY A N 1
ATOM 1802 C CA . GLY A 1 222 ? -11.247 4.884 -8.210 1.00 53.81 222 GLY A CA 1
ATOM 1803 C C . GLY A 1 222 ? -10.045 5.689 -7.701 1.00 53.81 222 GLY A C 1
ATOM 1804 O O . GLY A 1 222 ? -9.135 5.996 -8.472 1.00 53.81 222 GLY A O 1
ATOM 1805 N N . GLU A 1 223 ? -10.036 6.049 -6.419 1.00 66.25 223 GLU A N 1
ATOM 1806 C CA . GLU A 1 223 ? -8.999 6.887 -5.821 1.00 66.25 223 GLU A CA 1
ATOM 1807 C C . GLU A 1 223 ? -7.916 6.017 -5.174 1.00 66.25 223 GLU A C 1
ATOM 1809 O O . GLU A 1 223 ? -8.096 5.547 -4.059 1.00 66.25 223 GLU A O 1
ATOM 1814 N N . ALA A 1 224 ? -6.804 5.815 -5.888 1.00 75.31 224 ALA A N 1
ATOM 1815 C CA . ALA A 1 224 ? -5.544 5.237 -5.405 1.00 75.31 224 ALA A CA 1
ATOM 1816 C C . ALA A 1 224 ? -5.645 3.919 -4.602 1.00 75.31 224 ALA A C 1
ATOM 1818 O O . ALA A 1 224 ? -5.958 3.895 -3.413 1.00 75.31 224 ALA A O 1
ATOM 1819 N N . ALA A 1 225 ? -5.242 2.818 -5.227 1.00 83.50 225 ALA A N 1
ATOM 1820 C CA . ALA A 1 225 ? -5.186 1.498 -4.608 1.00 83.50 225 ALA A CA 1
ATOM 1821 C C . ALA A 1 225 ? -3.764 0.925 -4.657 1.00 83.50 225 ALA A C 1
ATOM 1823 O O . ALA A 1 225 ? -2.883 1.441 -5.354 1.00 83.50 225 ALA A O 1
ATOM 1824 N N . PHE A 1 226 ? -3.523 -0.156 -3.915 1.00 82.31 226 PHE A N 1
ATOM 1825 C CA . PHE A 1 226 ? -2.212 -0.796 -3.875 1.00 82.31 226 PHE A CA 1
ATOM 1826 C C . PHE A 1 226 ? -2.269 -2.191 -4.494 1.00 82.31 226 PHE A C 1
ATOM 1828 O O . PHE A 1 226 ? -2.951 -3.070 -3.984 1.00 82.31 226 PHE A O 1
ATOM 1835 N N . VAL A 1 227 ? -1.508 -2.409 -5.572 1.00 85.06 227 VAL A N 1
ATOM 1836 C CA . VAL A 1 227 ? -1.559 -3.640 -6.390 1.00 85.06 227 VAL A CA 1
ATOM 1837 C C . VAL A 1 227 ? -1.298 -4.937 -5.608 1.00 85.06 227 VAL A C 1
ATOM 1839 O O . VAL A 1 227 ? -1.751 -5.999 -6.017 1.00 85.06 227 VAL A O 1
ATOM 1842 N N . ASN A 1 228 ? -0.595 -4.870 -4.470 1.00 83.06 228 ASN A N 1
ATOM 1843 C CA . ASN A 1 228 ? -0.356 -6.034 -3.605 1.00 83.06 228 ASN A CA 1
ATOM 1844 C C . ASN A 1 228 ? -1.590 -6.457 -2.787 1.00 83.06 228 ASN A C 1
ATOM 1846 O O . ASN A 1 228 ? -1.586 -7.546 -2.218 1.00 83.06 228 ASN A O 1
ATOM 1850 N N . PHE A 1 229 ? -2.623 -5.617 -2.743 1.00 79.44 229 PHE A N 1
ATOM 1851 C CA . PHE A 1 229 ? -3.950 -5.922 -2.214 1.00 79.44 229 PHE A CA 1
ATOM 1852 C C . PHE A 1 229 ? -4.970 -5.707 -3.341 1.00 79.44 229 PHE A C 1
ATOM 1854 O O . PHE A 1 229 ? -5.728 -4.725 -3.308 1.00 79.44 229 PHE A O 1
ATOM 1861 N N . PRO A 1 230 ? -4.915 -6.551 -4.392 1.00 77.12 230 PRO A N 1
ATOM 1862 C CA . PRO A 1 230 ? -5.809 -6.426 -5.524 1.00 77.12 230 PRO A CA 1
ATOM 1863 C C . PRO A 1 230 ? -7.238 -6.683 -5.065 1.00 77.12 230 PRO A C 1
ATOM 1865 O O . PRO A 1 230 ? -7.503 -7.503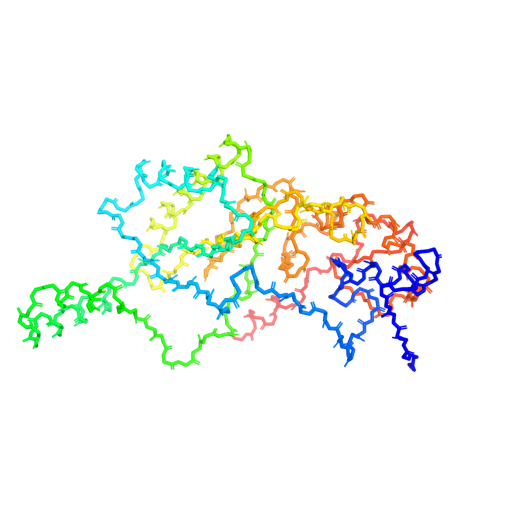 -4.186 1.00 77.12 230 PRO A O 1
ATOM 1868 N N . ASP A 1 231 ? -8.154 -5.974 -5.696 1.00 76.94 231 ASP A N 1
ATOM 1869 C CA . ASP A 1 231 ? -9.563 -6.034 -5.370 1.00 76.94 231 ASP A CA 1
ATOM 1870 C C . ASP A 1 231 ? -10.275 -6.671 -6.552 1.00 76.94 231 ASP A C 1
ATOM 1872 O O . ASP A 1 231 ? -10.437 -6.034 -7.589 1.00 76.94 231 ASP A O 1
ATOM 1876 N N . ARG A 1 232 ? -10.681 -7.934 -6.400 1.00 73.50 232 ARG A N 1
ATOM 1877 C CA . ARG A 1 232 ? -11.228 -8.749 -7.492 1.00 73.50 232 ARG A CA 1
ATOM 1878 C C . ARG A 1 232 ? -12.378 -8.069 -8.235 1.00 73.50 232 ARG A C 1
ATOM 1880 O O . ARG A 1 232 ? -12.435 -8.172 -9.456 1.00 73.50 232 ARG A O 1
ATOM 1887 N N . ASP A 1 233 ? -13.262 -7.376 -7.520 1.00 73.00 233 ASP A N 1
ATOM 1888 C CA . ASP A 1 233 ? -14.447 -6.759 -8.128 1.00 73.00 233 ASP A CA 1
ATOM 1889 C C . ASP A 1 233 ? -14.225 -5.269 -8.459 1.00 73.00 233 ASP A C 1
ATOM 1891 O O . ASP A 1 233 ? -15.149 -4.580 -8.899 1.00 73.00 233 ASP A O 1
ATOM 1895 N N . PHE A 1 234 ? -13.004 -4.748 -8.274 1.00 77.00 234 PHE A N 1
ATOM 1896 C CA . PHE A 1 234 ? -12.649 -3.416 -8.754 1.00 77.00 234 PHE A CA 1
ATOM 1897 C C . PHE A 1 234 ? -12.637 -3.405 -10.291 1.00 77.00 234 PHE A C 1
ATOM 1899 O O . PHE A 1 234 ? -11.943 -4.235 -10.893 1.00 77.00 234 PHE A O 1
ATOM 1906 N N . PRO A 1 235 ? -13.349 -2.465 -10.950 1.00 79.94 235 PRO A N 1
ATOM 1907 C CA . PRO A 1 235 ? -13.485 -2.488 -12.400 1.00 79.94 235 PRO A CA 1
ATOM 1908 C C . PRO A 1 235 ? -12.123 -2.475 -13.095 1.00 79.94 235 PRO A C 1
ATOM 1910 O O . PRO A 1 235 ? -11.324 -1.546 -12.920 1.00 79.94 235 PRO A O 1
ATOM 1913 N N . THR A 1 236 ? -11.878 -3.481 -13.936 1.00 83.31 236 THR A N 1
ATOM 1914 C CA . THR A 1 236 ? -10.624 -3.624 -14.694 1.00 83.31 236 THR A CA 1
ATOM 1915 C C . THR A 1 236 ? -10.355 -2.383 -15.542 1.00 83.31 236 THR A C 1
ATOM 1917 O O . THR A 1 236 ? -9.206 -1.986 -15.712 1.00 83.31 236 THR A O 1
ATOM 1920 N N . LYS A 1 237 ? -11.395 -1.668 -15.975 1.00 85.31 237 LYS A N 1
ATOM 1921 C CA . LYS A 1 237 ? -11.264 -0.377 -16.654 1.00 85.31 237 LYS A CA 1
ATOM 1922 C C . LYS A 1 237 ? -10.367 0.631 -15.940 1.00 85.31 237 LYS A C 1
ATOM 1924 O O . LYS A 1 237 ? -9.569 1.308 -16.583 1.00 85.31 237 LYS A O 1
ATOM 1929 N N . PHE A 1 238 ? -10.450 0.705 -14.616 1.00 85.88 238 PHE A N 1
ATOM 1930 C CA . PHE A 1 238 ? -9.806 1.766 -13.844 1.00 85.88 238 PHE A CA 1
ATOM 1931 C C . PHE A 1 238 ? -8.538 1.316 -13.106 1.00 85.88 238 PHE A C 1
ATOM 1933 O O . PHE A 1 238 ? -7.874 2.152 -12.493 1.00 85.88 238 PHE A O 1
ATOM 1940 N N . HIS A 1 239 ? -8.180 0.025 -13.149 1.00 88.75 239 HIS A N 1
ATOM 1941 C CA . HIS A 1 239 ? -7.158 -0.537 -12.255 1.00 88.75 239 HIS A CA 1
ATOM 1942 C C . HIS A 1 239 ? -5.759 0.058 -12.481 1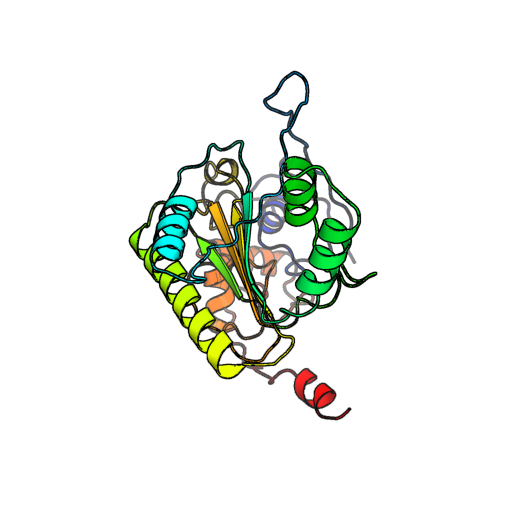.00 88.75 239 HIS A C 1
ATOM 1944 O O . HIS A 1 239 ? -5.101 0.432 -11.517 1.00 88.75 239 HIS A O 1
ATOM 1950 N N . GLU A 1 240 ? -5.311 0.237 -13.732 1.00 91.62 240 GLU A N 1
ATOM 1951 C CA . GLU A 1 240 ? -3.982 0.810 -14.007 1.00 91.62 240 GLU A CA 1
ATOM 1952 C C . GLU A 1 240 ? -3.872 2.246 -13.491 1.00 91.62 240 GLU A C 1
ATOM 1954 O O . GLU A 1 240 ? -2.844 2.630 -12.934 1.00 91.62 240 GLU A O 1
ATOM 1959 N N . LYS A 1 241 ? -4.948 3.033 -13.622 1.00 90.44 241 LYS A N 1
ATOM 1960 C CA . LYS A 1 241 ? -5.001 4.387 -13.067 1.00 90.44 241 LYS A CA 1
ATOM 1961 C C . LYS A 1 241 ? -5.007 4.351 -11.540 1.00 90.44 241 LYS A C 1
ATOM 1963 O O . LYS A 1 241 ? -4.284 5.126 -10.926 1.00 90.44 241 LYS A O 1
ATOM 1968 N N . ALA A 1 242 ? -5.765 3.442 -10.933 1.00 89.38 242 ALA A N 1
ATOM 1969 C CA . ALA A 1 242 ? -5.822 3.299 -9.483 1.00 89.38 242 ALA A CA 1
ATOM 1970 C C . ALA A 1 242 ? -4.492 2.820 -8.882 1.00 89.38 242 ALA A C 1
ATOM 1972 O O . ALA A 1 242 ? -4.111 3.300 -7.822 1.00 89.38 242 ALA A O 1
ATOM 1973 N N . TYR A 1 243 ? -3.758 1.916 -9.532 1.00 91.12 243 TYR A N 1
ATOM 1974 C CA . TYR A 1 243 ? -2.505 1.367 -8.999 1.00 91.12 243 TYR A CA 1
ATOM 1975 C C . TYR A 1 243 ? -1.275 2.198 -9.349 1.00 91.12 243 TYR A C 1
ATOM 1977 O O . TYR A 1 243 ? -0.378 2.353 -8.518 1.00 91.12 243 TYR A O 1
ATOM 1985 N N . PHE A 1 244 ? -1.220 2.728 -10.569 1.00 93.62 244 PHE A N 1
ATOM 1986 C CA . PHE A 1 244 ? -0.001 3.311 -11.130 1.00 93.62 244 PHE A CA 1
ATOM 1987 C C . PHE A 1 244 ? -0.171 4.763 -11.571 1.00 93.62 244 PHE A C 1
ATOM 1989 O O . PHE A 1 244 ? 0.827 5.413 -11.872 1.00 93.62 244 PHE A O 1
ATOM 1996 N N . SER A 1 245 ? -1.398 5.295 -11.594 1.00 92.56 245 SER A N 1
ATOM 1997 C CA . SER A 1 245 ? -1.686 6.652 -12.069 1.00 92.56 245 SER A CA 1
ATOM 1998 C C . SER A 1 245 ? -1.011 6.910 -13.426 1.00 92.56 245 SER A C 1
ATOM 2000 O O . SER A 1 245 ? -1.174 6.114 -14.355 1.00 92.56 245 SER A O 1
ATOM 2002 N N . ASP A 1 246 ? -0.243 7.988 -13.566 1.00 93.69 246 ASP A N 1
ATOM 2003 C CA . ASP A 1 246 ? 0.450 8.353 -14.804 1.00 93.69 246 ASP A CA 1
ATOM 2004 C C . ASP A 1 246 ? 1.652 7.451 -15.128 1.00 93.69 246 ASP A C 1
ATOM 2006 O O . ASP A 1 246 ? 2.013 7.316 -16.297 1.00 93.69 246 ASP A O 1
ATOM 2010 N N . ASN A 1 247 ? 2.208 6.730 -14.144 1.00 96.81 247 ASN A N 1
ATOM 2011 C CA . ASN A 1 247 ? 3.297 5.773 -14.386 1.00 96.81 247 ASN A CA 1
ATOM 2012 C C . ASN A 1 247 ? 2.849 4.572 -15.240 1.00 96.81 247 ASN A C 1
ATOM 2014 O O . ASN A 1 247 ? 3.698 3.853 -15.772 1.00 96.81 247 ASN A O 1
ATOM 2018 N N . ARG A 1 248 ? 1.534 4.346 -15.406 1.00 95.25 248 ARG A N 1
ATOM 2019 C CA . ARG A 1 248 ? 0.994 3.242 -16.218 1.00 95.25 248 ARG A CA 1
ATOM 2020 C C . ARG A 1 248 ? 1.502 3.256 -17.661 1.00 95.25 248 ARG A C 1
ATOM 2022 O O . ARG A 1 248 ? 1.759 2.194 -18.212 1.00 95.25 248 ARG A O 1
ATOM 2029 N N . GLU A 1 249 ? 1.685 4.431 -18.266 1.00 95.75 249 GLU A N 1
ATOM 2030 C CA . GLU A 1 249 ? 2.087 4.513 -19.676 1.00 95.75 249 GLU A CA 1
ATOM 2031 C C . GLU A 1 249 ? 3.519 4.006 -19.866 1.00 95.75 249 GLU A C 1
ATOM 2033 O O . GLU A 1 249 ? 3.799 3.227 -20.777 1.00 95.75 249 GLU A O 1
ATOM 2038 N N . GLU A 1 250 ? 4.423 4.353 -18.948 1.00 97.38 250 GLU A N 1
ATOM 2039 C CA . GLU A 1 250 ? 5.774 3.802 -18.969 1.00 97.38 250 GLU A CA 1
ATOM 2040 C C . GLU A 1 250 ? 5.777 2.302 -18.650 1.00 97.38 250 GLU A C 1
ATOM 2042 O O . GLU A 1 250 ? 6.490 1.540 -19.304 1.00 97.38 250 GLU A O 1
ATOM 2047 N N . LEU A 1 251 ? 4.942 1.845 -17.712 1.00 98.00 251 LEU A N 1
ATOM 2048 C CA . LEU A 1 251 ? 4.803 0.419 -17.410 1.00 98.00 251 LEU A CA 1
ATOM 2049 C C . LEU A 1 251 ? 4.354 -0.392 -18.631 1.00 98.00 251 LEU A C 1
ATOM 2051 O O . LEU A 1 251 ? 4.903 -1.468 -18.869 1.00 98.00 251 LEU A O 1
ATOM 2055 N N . ARG A 1 252 ? 3.432 0.134 -19.445 1.00 97.44 252 ARG A N 1
ATOM 2056 C CA . ARG A 1 252 ? 3.016 -0.486 -20.713 1.00 97.44 252 ARG A CA 1
ATOM 2057 C C . ARG A 1 252 ? 4.177 -0.583 -21.708 1.00 97.44 252 ARG A C 1
ATOM 2059 O O . ARG A 1 252 ? 4.353 -1.615 -22.352 1.00 97.44 252 ARG A O 1
ATOM 2066 N N . LEU A 1 253 ? 5.039 0.433 -21.792 1.00 97.81 253 LEU A N 1
ATOM 2067 C CA . LEU A 1 253 ? 6.258 0.359 -22.613 1.00 97.81 253 LEU A CA 1
ATOM 2068 C C . LEU A 1 253 ? 7.240 -0.698 -22.083 1.00 97.81 253 LEU A C 1
ATOM 2070 O O . LEU A 1 253 ? 7.832 -1.445 -22.864 1.00 97.81 253 LEU A O 1
ATOM 2074 N N . VAL A 1 254 ? 7.401 -0.813 -20.759 1.00 97.94 254 VAL A N 1
ATOM 2075 C CA . VAL A 1 254 ? 8.200 -1.889 -20.142 1.00 97.94 254 VAL A CA 1
ATOM 2076 C C . VAL A 1 254 ? 7.620 -3.258 -20.468 1.00 97.94 254 VAL A C 1
ATOM 2078 O O . VAL A 1 254 ? 8.367 -4.170 -20.832 1.00 97.94 254 VAL A O 1
ATOM 2081 N N . LYS A 1 255 ? 6.294 -3.384 -20.411 1.00 97.56 255 LYS A N 1
ATOM 2082 C CA . LYS A 1 255 ? 5.569 -4.599 -20.766 1.00 97.56 255 LYS A CA 1
ATOM 2083 C C . LYS A 1 255 ? 5.839 -5.004 -22.209 1.00 97.56 255 LYS A C 1
ATOM 2085 O O . LYS A 1 255 ? 6.168 -6.159 -22.455 1.00 97.56 255 LYS A O 1
ATOM 2090 N N . GLU A 1 256 ? 5.790 -4.065 -23.149 1.00 97.56 256 GLU A N 1
ATOM 2091 C CA . GLU A 1 256 ? 6.109 -4.337 -24.552 1.00 97.56 256 GLU A CA 1
ATOM 2092 C C . GLU A 1 256 ? 7.566 -4.786 -24.747 1.00 97.56 256 GLU A C 1
ATOM 2094 O O . GLU A 1 256 ? 7.830 -5.718 -25.507 1.00 97.56 256 GLU A O 1
ATOM 2099 N N . MET A 1 257 ? 8.521 -4.167 -24.045 1.00 96.56 257 MET A N 1
ATOM 2100 C CA . MET A 1 257 ? 9.940 -4.519 -24.169 1.00 96.56 257 MET A CA 1
ATOM 2101 C C . MET A 1 257 ? 10.266 -5.927 -23.659 1.00 96.56 257 MET A C 1
ATOM 2103 O O . MET A 1 257 ? 11.149 -6.576 -24.227 1.00 96.56 257 MET A O 1
ATOM 2107 N N . TRP A 1 258 ? 9.602 -6.372 -22.587 1.00 96.25 258 TRP A N 1
ATOM 2108 C CA . TRP A 1 258 ? 9.968 -7.586 -21.846 1.00 96.25 258 TRP A CA 1
ATOM 2109 C C . TRP A 1 258 ? 8.975 -8.745 -21.987 1.00 96.25 258 TRP A C 1
ATOM 2111 O O . TRP A 1 258 ? 9.379 -9.900 -21.877 1.00 96.25 258 TRP A O 1
ATOM 2121 N N . ASP A 1 259 ? 7.703 -8.466 -22.268 1.00 95.56 259 ASP A N 1
ATOM 2122 C CA . ASP A 1 259 ? 6.637 -9.464 -22.387 1.00 95.56 259 ASP A CA 1
ATOM 2123 C C . ASP A 1 259 ? 5.599 -9.084 -23.463 1.00 95.56 259 ASP A C 1
ATOM 2125 O O . ASP A 1 259 ? 4.385 -9.068 -23.237 1.00 95.56 259 ASP A O 1
ATOM 2129 N N . LYS A 1 260 ? 6.084 -8.802 -24.681 1.00 94.88 260 LYS A N 1
ATOM 2130 C CA . LYS A 1 260 ? 5.248 -8.474 -25.854 1.00 94.88 260 LYS A CA 1
ATOM 2131 C C . LYS A 1 260 ? 4.170 -9.521 -26.160 1.00 94.88 260 LYS A C 1
ATOM 2133 O O . LYS A 1 260 ? 3.119 -9.192 -26.697 1.00 94.88 260 LYS A O 1
ATOM 2138 N N . ASN A 1 261 ? 4.429 -10.783 -25.821 1.00 93.56 261 ASN A N 1
ATOM 2139 C CA . ASN A 1 261 ? 3.522 -11.899 -26.091 1.00 93.56 261 ASN A CA 1
ATOM 2140 C C . ASN A 1 261 ? 2.478 -12.112 -24.979 1.00 93.56 261 ASN A C 1
ATOM 2142 O O . ASN A 1 261 ? 1.698 -13.060 -25.067 1.00 93.56 261 ASN A O 1
ATOM 2146 N N . LYS A 1 262 ? 2.455 -11.253 -23.946 1.00 92.12 262 LYS A N 1
ATOM 2147 C CA . LYS A 1 262 ? 1.533 -11.327 -22.801 1.00 92.12 262 LYS A CA 1
ATOM 2148 C C . LYS A 1 262 ? 1.553 -12.701 -22.115 1.00 92.12 262 LYS A C 1
ATOM 2150 O O . LYS A 1 262 ? 0.493 -13.248 -21.801 1.00 92.12 262 LYS A O 1
ATOM 2155 N N . LEU A 1 263 ? 2.742 -13.275 -21.910 1.00 93.81 263 LEU A N 1
ATOM 2156 C CA . LEU A 1 263 ? 2.900 -14.528 -21.167 1.00 93.81 263 LEU A CA 1
ATOM 2157 C C . LEU A 1 263 ? 2.451 -14.350 -19.712 1.00 93.81 263 LEU A C 1
ATOM 2159 O O . LEU A 1 263 ? 1.797 -15.223 -19.150 1.00 93.81 263 LEU A O 1
ATOM 2163 N N . PHE A 1 264 ? 2.784 -13.207 -19.117 1.00 93.62 264 PHE A N 1
ATOM 2164 C CA . PHE A 1 264 ? 2.425 -12.859 -17.752 1.00 93.62 264 PHE A CA 1
ATOM 2165 C C . PHE A 1 264 ? 1.202 -11.938 -17.756 1.00 93.62 264 PHE A C 1
ATOM 2167 O O . PHE A 1 264 ? 1.337 -10.721 -17.828 1.00 93.62 264 PHE A O 1
ATOM 2174 N N . ARG A 1 265 ? -0.011 -12.490 -17.733 1.00 90.56 265 ARG A N 1
ATOM 2175 C CA . ARG A 1 265 ? -1.253 -11.700 -17.802 1.00 90.56 265 ARG A CA 1
ATOM 2176 C C . ARG A 1 265 ? -2.269 -12.141 -16.756 1.00 90.56 265 ARG A C 1
ATOM 2178 O O . ARG A 1 265 ? -2.359 -13.325 -16.449 1.00 90.56 265 ARG A O 1
ATOM 2185 N N . PHE A 1 266 ? -3.030 -11.180 -16.246 1.00 90.19 266 PHE A N 1
ATOM 2186 C CA . PHE A 1 266 ? -4.150 -11.366 -15.324 1.00 90.19 266 PHE A CA 1
ATOM 2187 C C . PHE A 1 266 ? -5.083 -10.146 -15.419 1.00 90.19 266 PHE A C 1
ATOM 2189 O O . PHE A 1 266 ? -4.680 -9.121 -15.968 1.00 90.19 266 PHE A O 1
ATOM 2196 N N . ALA A 1 267 ? -6.305 -10.246 -14.884 1.00 88.31 267 ALA A N 1
ATOM 2197 C CA . ALA A 1 267 ? -7.384 -9.264 -15.088 1.00 88.31 267 ALA A CA 1
ATOM 2198 C C . ALA A 1 267 ? -7.029 -7.811 -14.703 1.00 88.31 267 ALA A C 1
ATOM 2200 O O . ALA A 1 267 ? -7.551 -6.861 -15.281 1.00 88.31 267 ALA A O 1
ATOM 2201 N N . GLN A 1 268 ? -6.133 -7.633 -13.730 1.00 89.62 268 GLN A N 1
ATOM 2202 C CA . GLN A 1 268 ? -5.694 -6.325 -13.229 1.00 89.62 268 GLN A CA 1
ATOM 2203 C C . GLN A 1 268 ? -4.182 -6.098 -13.422 1.00 89.62 268 GLN A C 1
ATOM 2205 O O . GLN A 1 268 ? -3.526 -5.445 -12.605 1.00 89.62 268 GLN A O 1
ATOM 2210 N N . GLY A 1 269 ? -3.616 -6.701 -14.471 1.00 92.75 269 GLY A N 1
ATOM 2211 C CA . GLY A 1 269 ? -2.212 -6.556 -14.841 1.00 92.75 269 GLY A CA 1
ATOM 2212 C C . GLY A 1 269 ? -1.953 -5.414 -15.824 1.00 92.75 269 GLY A C 1
ATOM 2213 O O . GLY A 1 269 ? -2.826 -4.994 -16.579 1.00 92.75 269 GLY A O 1
ATOM 2214 N N . VAL A 1 270 ? -0.701 -4.958 -15.861 1.00 95.31 270 VAL A N 1
ATOM 2215 C CA . VAL A 1 270 ? -0.196 -3.953 -16.805 1.00 95.31 270 VAL A CA 1
ATOM 2216 C C . VAL A 1 270 ? -0.446 -4.406 -18.243 1.00 95.31 270 VAL A C 1
ATOM 2218 O O . VAL A 1 270 ? -0.051 -5.509 -18.646 1.00 95.31 270 VAL A O 1
ATOM 2221 N N . ARG A 1 271 ? -1.068 -3.523 -19.026 1.00 95.00 271 ARG A N 1
ATOM 2222 C CA . ARG A 1 271 ? -1.443 -3.781 -20.420 1.00 95.00 271 ARG A CA 1
ATOM 2223 C C . ARG A 1 271 ? -0.291 -3.509 -21.396 1.00 95.00 271 ARG A C 1
ATOM 2225 O O . ARG A 1 271 ? 0.779 -3.046 -21.006 1.00 95.00 271 ARG A O 1
ATOM 2232 N N . LEU A 1 272 ? -0.480 -3.814 -22.680 1.00 96.25 272 LEU A N 1
ATOM 2233 C CA . LEU A 1 272 ? 0.406 -3.320 -23.741 1.00 96.25 272 LEU A CA 1
ATOM 2234 C C . LEU A 1 272 ? -0.002 -1.907 -24.193 1.00 96.25 272 LEU A C 1
ATOM 2236 O O . LEU A 1 272 ? -1.149 -1.498 -23.998 1.00 96.25 272 LEU A O 1
ATOM 2240 N N . PRO A 1 273 ? 0.906 -1.151 -24.837 1.00 96.25 273 PRO A N 1
ATOM 2241 C CA . PRO A 1 273 ? 0.549 0.105 -25.481 1.00 96.25 273 PRO A CA 1
ATOM 2242 C C . PRO A 1 273 ? -0.552 -0.115 -26.527 1.00 96.25 273 PRO A C 1
ATOM 2244 O O . PRO A 1 273 ? -0.444 -1.000 -27.373 1.00 96.25 273 PRO A O 1
ATOM 2247 N N . GLY A 1 274 ? -1.609 0.697 -26.470 1.00 89.88 274 GLY A N 1
ATOM 2248 C CA . GLY A 1 274 ? -2.746 0.611 -27.392 1.00 89.88 274 GLY A CA 1
ATOM 2249 C C . GLY A 1 274 ? -3.773 -0.480 -27.071 1.00 89.88 274 GLY A C 1
ATOM 2250 O O . GLY A 1 274 ? -4.782 -0.555 -27.770 1.00 89.88 274 GLY A O 1
ATOM 2251 N N . ASP A 1 275 ? -3.565 -1.289 -26.025 1.00 89.69 275 ASP A N 1
ATOM 2252 C CA . ASP A 1 275 ? -4.626 -2.164 -25.520 1.00 89.69 275 ASP A CA 1
ATOM 2253 C C . ASP A 1 275 ? -5.825 -1.315 -25.046 1.00 89.69 275 ASP A C 1
ATOM 2255 O O . ASP A 1 275 ? -5.628 -0.249 -24.445 1.00 89.69 275 ASP A O 1
ATOM 2259 N N . PRO A 1 276 ? -7.067 -1.775 -25.286 1.00 83.19 276 PRO A N 1
ATOM 2260 C CA . PRO A 1 276 ? -8.250 -1.099 -24.779 1.00 83.19 276 PRO A CA 1
ATOM 2261 C C . PRO A 1 276 ? -8.244 -1.067 -23.246 1.00 83.19 276 PRO A C 1
ATOM 2263 O O . PRO A 1 276 ? -7.710 -1.954 -22.577 1.00 83.19 276 PRO A O 1
ATOM 2266 N N . GLU A 1 277 ? -8.866 -0.035 -22.676 1.00 75.50 277 GLU A N 1
ATOM 2267 C CA . GLU A 1 277 ? -9.052 0.044 -21.224 1.00 75.50 277 GLU A CA 1
ATOM 2268 C C . GLU A 1 277 ? -10.076 -0.977 -20.717 1.00 75.50 277 GLU A C 1
ATOM 2270 O O . GLU A 1 277 ? -10.087 -1.280 -19.533 1.00 75.50 277 GLU A O 1
ATOM 2275 N N . GLU A 1 278 ? -10.917 -1.528 -21.585 1.00 66.88 278 GLU A N 1
ATOM 2276 C CA . GLU A 1 278 ? -11.893 -2.563 -21.247 1.00 66.88 278 GLU A CA 1
ATOM 2277 C C . GLU A 1 278 ? -11.354 -3.923 -21.691 1.00 66.88 278 GLU A C 1
ATOM 2279 O O . GLU A 1 278 ? -10.881 -4.065 -22.820 1.00 66.88 278 GLU A O 1
ATOM 2284 N N . ASP A 1 279 ? -11.389 -4.907 -20.791 1.00 60.38 279 ASP A N 1
ATOM 2285 C CA . ASP A 1 279 ? -11.050 -6.282 -21.148 1.00 60.38 279 ASP A CA 1
ATOM 2286 C C . ASP A 1 279 ? -12.274 -6.902 -21.848 1.00 60.38 279 ASP A C 1
ATOM 2288 O O . ASP A 1 279 ? -13.336 -6.984 -21.226 1.00 60.38 279 ASP A O 1
ATOM 2292 N N . PRO A 1 280 ? -12.195 -7.285 -23.137 1.00 48.66 280 PRO A N 1
ATOM 2293 C CA . PRO A 1 280 ? -13.326 -7.895 -23.841 1.00 48.66 280 PRO A CA 1
ATOM 2294 C C . PRO A 1 280 ? -13.737 -9.247 -23.238 1.00 48.66 280 PRO A C 1
ATOM 2296 O O . PRO A 1 280 ? -14.866 -9.686 -23.456 1.00 48.66 280 PRO A O 1
ATOM 2299 N N . ASP A 1 281 ? -12.848 -9.866 -22.456 1.00 49.03 281 ASP A N 1
ATOM 2300 C CA . ASP A 1 281 ? -13.079 -11.099 -21.715 1.00 49.03 281 ASP A CA 1
ATOM 2301 C C . ASP A 1 281 ? -13.356 -10.804 -20.225 1.00 49.03 281 ASP A C 1
ATOM 2303 O O . ASP A 1 281 ? -12.753 -11.415 -19.340 1.00 49.03 281 ASP A O 1
ATOM 2307 N N . GLU A 1 282 ? -14.327 -9.933 -19.910 1.00 49.47 282 GLU A N 1
ATOM 2308 C CA . GLU A 1 282 ? -15.084 -10.043 -18.646 1.00 49.47 282 GLU A CA 1
ATOM 2309 C C . GLU A 1 282 ? -15.870 -11.379 -18.633 1.00 49.47 282 GLU A C 1
ATOM 2311 O O . GLU A 1 282 ? -17.094 -11.434 -18.483 1.00 49.47 282 GLU A O 1
ATOM 2316 N N . GLU A 1 283 ? -15.188 -12.516 -18.808 1.00 44.19 283 GLU A N 1
ATOM 2317 C CA . GLU A 1 283 ? -15.707 -13.779 -18.320 1.00 44.19 283 GLU A CA 1
ATOM 2318 C C . GLU A 1 283 ? -15.811 -13.613 -16.807 1.00 44.19 283 GLU A C 1
ATOM 2320 O O . GLU A 1 283 ? -14.806 -13.604 -16.098 1.00 44.19 283 GLU A O 1
ATOM 2325 N N . LYS A 1 284 ? -17.051 -13.473 -16.325 1.00 44.22 284 LYS A N 1
ATOM 2326 C CA . LYS A 1 284 ? -17.440 -13.780 -14.947 1.00 44.22 284 LYS A CA 1
ATOM 2327 C C . LYS A 1 284 ? -16.670 -15.024 -14.516 1.00 44.22 284 LYS A C 1
ATOM 2329 O O . LYS A 1 284 ? -16.972 -16.124 -14.986 1.00 44.22 284 LYS A O 1
ATOM 2334 N N . ASP A 1 285 ? -15.645 -14.807 -13.704 1.00 45.25 285 ASP A N 1
ATOM 2335 C CA . ASP A 1 285 ? -14.665 -15.822 -13.364 1.00 45.25 285 ASP A CA 1
ATOM 2336 C C . ASP A 1 285 ? -15.393 -17.066 -12.829 1.00 45.25 285 ASP A C 1
ATOM 2338 O O . ASP A 1 285 ? -16.263 -17.001 -11.956 1.00 45.25 285 ASP A O 1
ATOM 2342 N N . LYS A 1 286 ? -15.091 -18.216 -13.436 1.00 40.34 286 LYS A N 1
ATOM 2343 C CA . LYS A 1 286 ? -15.796 -19.500 -13.279 1.00 40.34 286 LYS A CA 1
ATOM 2344 C C . LYS A 1 286 ? -15.669 -20.093 -11.867 1.00 40.34 286 LYS A C 1
ATOM 2346 O O . LYS A 1 286 ? -16.227 -21.157 -11.600 1.00 40.34 286 LYS A O 1
ATOM 2351 N N . THR A 1 287 ? -14.966 -19.424 -10.959 1.00 41.47 287 THR A N 1
ATOM 2352 C CA . THR A 1 287 ? -14.767 -19.835 -9.565 1.00 41.47 287 THR A CA 1
ATOM 2353 C C . THR A 1 287 ? -16.068 -19.847 -8.756 1.00 41.47 287 THR A C 1
ATOM 2355 O O . THR A 1 287 ? -16.269 -20.776 -7.973 1.00 41.47 287 THR A O 1
ATOM 2358 N N . ASP A 1 288 ? -17.010 -18.934 -9.015 1.00 39.00 288 ASP A N 1
ATOM 2359 C CA . ASP A 1 288 ? -18.304 -18.914 -8.307 1.00 39.00 288 ASP A CA 1
ATOM 2360 C C . ASP A 1 288 ? -19.252 -20.053 -8.738 1.00 39.00 288 ASP A C 1
ATOM 2362 O O . ASP A 1 288 ? -20.167 -20.412 -7.995 1.00 39.00 288 ASP A O 1
ATOM 2366 N N . ARG A 1 289 ? -19.040 -20.677 -9.909 1.00 36.62 289 ARG A N 1
ATOM 2367 C CA . ARG A 1 289 ? -19.781 -21.899 -10.284 1.00 36.62 289 ARG A CA 1
ATOM 2368 C C . ARG A 1 289 ? -19.340 -23.098 -9.450 1.00 36.62 289 ARG A C 1
ATOM 2370 O O . ARG A 1 289 ? -20.185 -23.846 -8.984 1.00 36.62 289 ARG A O 1
ATOM 2377 N N . LEU A 1 290 ? -18.039 -23.236 -9.202 1.00 34.53 290 LEU A N 1
ATOM 2378 C CA . LEU A 1 290 ? -17.489 -24.372 -8.456 1.00 34.53 290 LEU A CA 1
ATOM 2379 C C . LEU A 1 290 ? -17.756 -24.280 -6.946 1.00 34.53 290 LEU A C 1
ATOM 2381 O O . LEU A 1 290 ? -17.867 -25.310 -6.291 1.00 34.53 290 LEU A O 1
ATOM 2385 N N . ALA A 1 291 ? -17.898 -23.068 -6.400 1.00 38.72 291 ALA A N 1
ATOM 2386 C CA . ALA A 1 291 ? -18.266 -22.863 -4.997 1.00 38.72 291 ALA A CA 1
ATOM 2387 C C . ALA A 1 291 ? -19.761 -23.108 -4.712 1.00 38.72 291 ALA A C 1
ATOM 2389 O O . ALA A 1 291 ? -20.117 -23.397 -3.577 1.00 38.72 291 ALA A O 1
ATOM 2390 N N . ASN A 1 292 ? -20.626 -23.014 -5.729 1.00 35.28 292 ASN A N 1
ATOM 2391 C CA . ASN A 1 292 ? -22.061 -23.305 -5.614 1.00 35.28 292 ASN A CA 1
ATOM 2392 C C . ASN A 1 292 ? -22.422 -24.757 -5.994 1.00 35.28 292 ASN A C 1
ATOM 2394 O O . ASN A 1 292 ? -23.589 -25.135 -5.918 1.00 35.28 292 ASN A O 1
ATOM 2398 N N . GLU A 1 293 ? -21.438 -25.562 -6.408 1.00 37.53 293 GLU A N 1
ATOM 2399 C CA . GLU A 1 293 ? -21.596 -26.974 -6.787 1.00 37.53 293 GLU A CA 1
ATOM 2400 C C . GLU A 1 293 ? -20.990 -27.956 -5.752 1.00 37.53 293 GLU A C 1
ATOM 2402 O O . GLU A 1 293 ? -20.884 -29.150 -6.043 1.00 37.53 293 GLU A O 1
ATOM 2407 N N . GLN A 1 294 ? -20.622 -27.495 -4.543 1.00 33.09 294 GLN A N 1
ATOM 2408 C CA . GLN A 1 294 ? -20.177 -28.342 -3.416 1.00 33.09 294 GLN A CA 1
ATOM 2409 C C . GLN A 1 294 ? -21.026 -28.169 -2.157 1.00 33.09 294 GLN A C 1
ATOM 2411 O O . GLN A 1 294 ? -21.305 -27.011 -1.780 1.00 33.09 294 GLN A O 1
#

Radius of gyration: 22.67 Å; Cα contacts (8 Å, |Δi|>4): 335; chains: 1; bounding box: 51×45×71 Å

Secondary structure (DSSP, 8-state):
-------TTS-TTSHHHHHHHHHTTS-SSSS--------PPPPPSSTT------------TTSS-HHHHHHHHHHHHS---TT--EEEEEEEE--THHHHHHHHHHHHH---HHHHHHHHHH-----TT-SSSSSTTSEEEEEE-SS-HHHHHHHHHHHHHHHHHHHHHTTTS--EEEEEEEE--SGGGGS-TTSSS---TT--EEEEEEESSS------TT----TTS--TTS-GGGHHHHHHGGGHHHHHHHHHHHHTT--S--TTS---TT--SS-TT----THHHHHS--

InterPro domains:
  IPR012951 Berberine/berberine-like [PF08031] (225-271)
  IPR016169 FAD-binding, type PCMH, subdomain 2 [G3DSA:3.30.465.10] (1-57)
  IPR016169 FAD-binding, type PCMH, subdomain 2 [G3DSA:3.30.465.10] (188-274)
  IPR050416 FAD-linked Oxidoreductases in Biosynthetic Pathways [PTHR42973] (4-271)

Nearest PDB structures (foldseek):
  5l6f-assembly1_A  TM=7.565E-01  e=3.014E-05  Thermothelomyces thermophilus ATCC 42464
  2y3s-assembly1_B  TM=5.996E-01  e=2.128E-05  Streptomyces sp. 307-9
  2y3r-assembly1_B  TM=5.750E-01  e=2.008E-05  Streptomyces sp. 307-9
  2y3s-assembly1_A  TM=5.838E-01  e=6.405E-05  Streptomyces sp. 307-9
  2ipi-assembly4_D  TM=5.713E-01  e=1.361E-04  Streptomyces galilaeus

Organism: Trichoderma asperellum (NCBI:txid101201)

Mean predicted aligned error: 10.32 Å

Solvent-accessible surface area (backbone atoms only — not comparable to full-atom values): 18066 Å² total; per-residue (Å²): 138,86,89,84,89,61,45,91,85,41,55,67,87,41,77,50,14,39,47,37,36,33,54,54,53,53,45,94,48,36,74,54,79,86,87,76,87,87,82,87,83,80,82,66,88,46,87,86,68,70,80,90,85,86,88,86,85,87,78,61,90,82,52,92,41,72,66,50,52,51,53,51,41,54,61,58,42,48,87,68,55,54,90,46,68,48,79,46,68,50,74,51,71,57,62,65,74,63,58,61,56,52,52,52,51,44,66,72,74,48,86,54,63,75,56,44,54,50,55,59,75,72,62,74,97,70,75,96,83,74,95,81,82,86,68,80,89,48,43,49,38,34,53,34,58,42,82,53,56,68,59,49,44,52,52,53,49,51,51,51,52,50,51,53,50,49,53,64,76,47,65,93,40,88,52,50,42,38,41,36,39,37,33,75,20,47,66,62,41,78,47,60,40,82,77,29,30,41,27,73,19,73,37,34,35,40,34,41,42,40,43,87,56,96,74,73,78,92,76,63,95,72,62,36,32,47,73,94,46,61,35,90,85,55,58,52,60,50,38,54,52,18,41,17,45,81,47,36,64,59,46,10,52,46,27,46,76,71,38,70,83,53,81,47,71,58,86,81,46,76,51,50,78,88,56,71,60,61,68,92,75,74,63,76,67,69,62,66,58,60,65,73,72,110

pLDDT: mean 78.96, std 17.03, range [31.45, 98.19]

Sequence (294 aa):
MVTVTVKETDDRNSKEGKLFWALQGAGGGNFGVVVQMKLKVQRLQNLEGTVVAGRYQWFPEEGFSDEVNTTMNDFYTTNWPNSTTIDSTWVCDLRQNKRLKYERVINKHIQHEKLKTQLMRRALPEKSTRFLYETLVNQCSFVFKNDDKEKIAKVTGTIGELMKEFRKDFTGEEVNFLVTWIHSGGKATEKNPADLAFFWREAVFHTDVTVKTALRPPILNGEAAFVNFPDRDFPTKFHEKAYFSDNREELRLVKEMWDKNKLFRFAQGVRLPGDPEEDPDEEKDKTDRLANEQ

Foldseek 3Di:
DDDDDADPPPDCPDLRNLVVQCCQAANDLQFDDDPDDDDDDDDDPPPVRDDDDDDFDDDDPVHLDPVNLVVQLCVLLDPDALNDKDKDKDKDFLPPPPLVVVLVVLVVPPPDPVVSVVVSRPDDDDDPDDPDDPQLPAKDKAFDASNPSVVSSVVSVLVSVLSVVVCVVQPPHRWMKMKMKIFQGLPQLVDALQSHQARRSNTGIMIMITGPDPDDRPPDDLDAGGPVSDGPPDALLRLLCNRRNPSLVSSLVSCCSRPVVPPRDDSNHRHHPPDHSHDPPPPPPCVVVVVVVD